Protein AF-B3RZ69-F1 (afdb_monomer_lite)

Organism: Trichoplax adhaerens (NCBI:txid10228)

pLDDT: mean 78.94, std 20.87, range [27.88, 96.0]

InterPro domains:
  IPR003380 SKI/SNO/DAC domain [PF02437] (31-125)
  IPR009061 Putative DNA-binding domain superfamily [SSF46955] (29-125)
  IPR010919 SAND-like domain superfamily [G3DSA:3.10.390.10] (140-213)
  IPR010919 SAND-like domain superfamily [SSF63763] (143-212)
  IPR014890 c-SKI SMAD4-binding domain [PF08782] (143-213)
  IPR014890 c-SKI SMAD4-binding domain [SM01046] (142-213)
  IPR023216 Transcription regulator SKI/SnoN [PTHR10005] (29-213)
  IPR037000 Ski-like, DNA-binding domain superfamily [G3DSA:3.10.260.20] (24-126)

Sequence (213 aa):
MPSNIPCPPAATVRTNVIRVPGTRVAENSLQNSVALSTEIEDENVAAFNVGGEKRLCWNSLMETVLKNFSAHEINKKKSDLRIYTGFCSSKQLETLQLIGVLPLSQTHCSLISKSDAARLCSVLLRPPDKNCNSDQTSRSRGIDVSHDCFGGCSGTFITERYTHVNAKCIQCSQCGCIFSPQQFVSHNHKGYENRLCHWGFDSSEWRTYLQLA

Foldseek 3Di:
DDDDDDDDDDDDDDDPDPDDDDDPDPPQPVQQQDWDWDDDPNDTFIFGQDPNFTWTWPVLCCVPLVVPDDPVVLVVLCVLLVFDWAKDDPSNVVNCCVVPVDPPPDPIITIGTPLSSLLSSLCPVPPPDDDQPLPVPDPQPWFWKKFPAQNIFIWTFRPVQCPDQFGQGTQTPPRRHTGRLLSRSSDDDPHRDNDDDCGRPDSSVSVVGMDTD

Secondary structure (DSSP, 8-state):
----PPPPPP----------------TTTTTTTS-EEEEETTEEEEEEEETTEEEEEHHHHHHTTSTTS-HHHHHHHHHHTT---EEPPHHHHHHHHHTTSS-TT----EEEEHHHHHHHHHHHHS-S-S-------TT--EEEEEE-GGG-EEEEEEGGG-SSTT---EEETTT--EE-HHHHTT--SS----SS--TT--GGGHHHH-EE-

Structure (mmCIF, N/CA/C/O backbone):
data_AF-B3RZ69-F1
#
_entry.id   AF-B3RZ69-F1
#
loop_
_atom_site.group_PDB
_atom_site.id
_atom_site.type_symbol
_atom_site.label_atom_id
_atom_site.label_alt_id
_atom_site.label_comp_id
_atom_site.label_asym_id
_atom_site.label_entity_id
_atom_site.label_seq_id
_atom_site.pdbx_PDB_ins_code
_atom_site.Cartn_x
_atom_site.Cartn_y
_atom_site.Cartn_z
_atom_site.occupancy
_atom_site.B_iso_or_equiv
_atom_site.auth_seq_id
_atom_site.auth_comp_id
_atom_site.auth_asym_id
_atom_site.auth_atom_id
_atom_site.pdbx_PDB_model_num
ATOM 1 N N . MET A 1 1 ? 14.215 28.923 -10.636 1.00 28.92 1 MET A N 1
ATOM 2 C CA . MET A 1 1 ? 12.840 29.353 -10.307 1.00 28.92 1 MET A CA 1
ATOM 3 C C . MET A 1 1 ? 11.933 28.155 -10.520 1.00 28.92 1 MET A C 1
ATOM 5 O O . MET A 1 1 ? 11.945 27.654 -11.636 1.00 28.92 1 MET A O 1
ATOM 9 N N . PRO A 1 2 ? 11.267 27.608 -9.491 1.00 34.50 2 PRO A N 1
ATOM 10 C CA . PRO A 1 2 ? 10.421 26.437 -9.677 1.00 34.50 2 PRO A CA 1
ATOM 11 C C . PRO A 1 2 ? 9.061 26.858 -10.244 1.00 34.50 2 PRO A C 1
ATOM 13 O O . PRO A 1 2 ? 8.384 27.731 -9.703 1.00 34.50 2 PRO A O 1
ATOM 16 N N . SER A 1 3 ? 8.713 26.252 -11.371 1.00 34.19 3 SER A N 1
ATOM 17 C CA . SER A 1 3 ? 7.489 26.453 -12.139 1.00 34.19 3 SER A CA 1
ATOM 18 C C . SER A 1 3 ? 6.291 25.871 -11.382 1.00 34.19 3 SER A C 1
ATOM 20 O O . SER A 1 3 ? 6.256 24.674 -11.109 1.00 34.19 3 SER A O 1
ATOM 22 N N . ASN A 1 4 ? 5.302 26.704 -11.051 1.00 36.41 4 ASN A N 1
ATOM 23 C CA . ASN A 1 4 ? 4.002 26.255 -10.547 1.00 36.41 4 ASN A CA 1
ATOM 24 C C . ASN A 1 4 ? 3.208 25.626 -11.701 1.00 36.41 4 ASN A C 1
ATOM 26 O O . ASN A 1 4 ? 2.742 26.344 -12.584 1.00 36.41 4 ASN A O 1
ATOM 30 N N . ILE A 1 5 ? 3.047 24.302 -11.689 1.00 43.91 5 ILE A N 1
ATOM 31 C CA . ILE A 1 5 ? 2.118 23.592 -12.576 1.00 43.91 5 ILE A CA 1
ATOM 32 C C . ILE A 1 5 ? 0.816 23.360 -11.786 1.00 43.91 5 ILE A C 1
ATOM 34 O O . ILE A 1 5 ? 0.886 22.813 -10.683 1.00 43.91 5 ILE A O 1
ATOM 38 N N . PRO A 1 6 ? -0.363 23.781 -12.281 1.00 32.41 6 PRO A N 1
ATOM 39 C CA . PRO A 1 6 ? -1.623 23.571 -11.574 1.00 32.41 6 PRO A CA 1
ATOM 40 C C . PRO A 1 6 ? -2.061 22.099 -11.624 1.00 32.41 6 PRO A C 1
ATOM 42 O O . PRO A 1 6 ? -1.941 21.447 -12.660 1.00 32.41 6 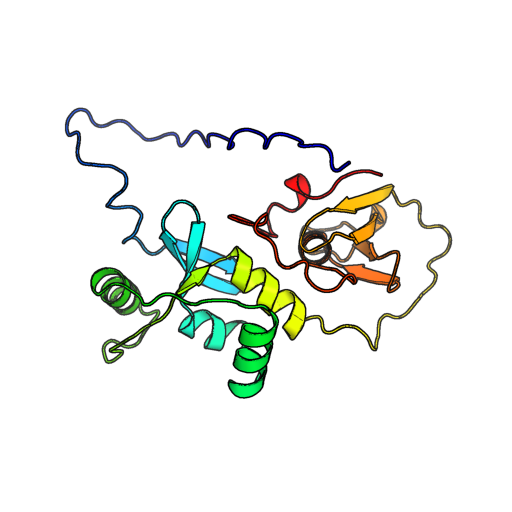PRO A O 1
ATOM 45 N N . CYS A 1 7 ? -2.614 21.597 -10.514 1.00 35.94 7 CYS A N 1
ATOM 46 C CA . CYS A 1 7 ? -3.224 20.266 -10.438 1.00 35.94 7 CYS A CA 1
ATOM 47 C C . CYS A 1 7 ? -4.375 20.102 -11.450 1.00 35.94 7 CYS A C 1
ATOM 49 O O . CYS A 1 7 ? -5.196 21.015 -11.587 1.00 35.94 7 CYS A O 1
ATOM 51 N N . PRO A 1 8 ? -4.509 18.929 -12.094 1.00 35.84 8 PRO A N 1
ATOM 52 C CA . PRO A 1 8 ? -5.688 18.607 -12.885 1.00 35.84 8 PRO A CA 1
ATOM 53 C C . PRO A 1 8 ? -6.914 18.380 -11.975 1.00 35.84 8 PRO A C 1
ATOM 55 O O . PRO A 1 8 ? -6.765 17.941 -10.830 1.00 35.84 8 PRO A O 1
ATOM 58 N N . PRO A 1 9 ? -8.138 18.675 -12.451 1.00 32.88 9 PRO A N 1
ATOM 59 C CA . PRO A 1 9 ? -9.356 18.485 -11.670 1.00 32.88 9 PRO A CA 1
ATOM 60 C C . PRO A 1 9 ? -9.665 16.996 -11.456 1.00 32.88 9 PRO A C 1
ATOM 62 O O . PRO A 1 9 ? -9.461 16.167 -12.343 1.00 32.88 9 PRO A O 1
ATOM 65 N N . ALA A 1 10 ? -10.188 16.670 -10.269 1.00 39.19 10 ALA A N 1
ATOM 66 C CA . ALA A 1 10 ? -10.564 15.317 -9.874 1.00 39.19 10 ALA A CA 1
ATOM 67 C C . ALA A 1 10 ? -11.562 14.690 -10.865 1.00 39.19 10 ALA A C 1
ATOM 69 O O . ALA A 1 10 ? -12.595 15.282 -11.195 1.00 39.19 10 ALA A O 1
ATOM 70 N N . ALA A 1 11 ? -11.263 13.469 -11.315 1.00 34.25 11 ALA A N 1
ATOM 71 C CA . ALA A 1 11 ? -12.144 12.694 -12.175 1.00 34.25 11 ALA A CA 1
ATOM 72 C C . ALA A 1 11 ? -13.481 12.440 -11.459 1.00 34.25 11 ALA A C 1
ATOM 74 O O . ALA A 1 11 ? -13.547 11.772 -10.428 1.00 34.25 11 ALA A O 1
ATOM 75 N N . THR A 1 12 ? -14.566 12.994 -12.003 1.00 32.31 12 THR A N 1
ATOM 76 C CA . THR A 1 12 ? -15.922 12.738 -11.508 1.00 32.31 12 THR A CA 1
ATOM 77 C C . THR A 1 12 ? -16.350 11.345 -11.958 1.00 32.31 12 THR A C 1
ATOM 79 O O . THR A 1 12 ? -16.744 11.147 -13.108 1.00 32.31 12 THR A O 1
ATOM 82 N N . VAL A 1 13 ? -16.275 10.368 -11.055 1.00 34.44 13 VAL A N 1
ATOM 83 C CA . VAL A 1 13 ? -16.831 9.029 -11.278 1.00 34.44 13 VAL A CA 1
ATOM 84 C C . VAL A 1 13 ? -18.355 9.143 -11.276 1.00 34.44 13 VAL A C 1
ATOM 86 O O . VAL A 1 13 ? -18.970 9.426 -10.251 1.00 34.44 13 VAL A O 1
ATOM 89 N N . ARG A 1 14 ? -18.980 8.951 -12.442 1.00 27.88 14 ARG A N 1
ATOM 90 C CA . ARG A 1 14 ? -20.440 8.853 -12.565 1.00 27.88 14 ARG A CA 1
ATOM 91 C C . ARG A 1 14 ? -20.898 7.489 -12.051 1.00 27.88 14 ARG A C 1
ATOM 93 O O . ARG A 1 14 ? -20.838 6.500 -12.773 1.00 27.88 14 ARG A O 1
ATOM 100 N N . THR A 1 15 ? -21.377 7.435 -10.816 1.00 35.50 15 THR A N 1
ATOM 101 C CA . THR A 1 15 ? -22.139 6.295 -10.297 1.00 35.50 15 THR A CA 1
ATOM 102 C C . THR A 1 15 ? -23.585 6.388 -10.785 1.00 35.50 15 THR A C 1
ATOM 104 O O . THR A 1 15 ? -24.309 7.328 -10.463 1.00 35.50 15 THR A O 1
ATOM 107 N N . ASN A 1 16 ? -24.024 5.404 -11.574 1.00 29.25 16 ASN A N 1
ATOM 108 C CA . ASN A 1 16 ? -25.437 5.230 -11.911 1.00 29.25 16 ASN A CA 1
ATOM 109 C C . ASN A 1 16 ? -26.191 4.760 -10.659 1.00 29.25 16 ASN A C 1
ATOM 111 O O . ASN A 1 16 ? -26.179 3.576 -10.330 1.00 29.25 16 ASN A O 1
ATOM 115 N N . VAL A 1 17 ? -26.833 5.692 -9.955 1.00 36.97 17 VAL A N 1
ATOM 116 C CA . VAL A 1 17 ? -27.722 5.400 -8.823 1.00 36.97 17 VAL A CA 1
ATOM 117 C C . VAL A 1 17 ? -29.167 5.408 -9.322 1.00 36.97 17 VAL A C 1
ATOM 119 O O . VAL A 1 17 ? -29.632 6.392 -9.897 1.00 36.97 17 VAL A O 1
ATOM 122 N N . ILE A 1 18 ? -29.888 4.306 -9.098 1.00 33.22 18 ILE A N 1
ATOM 123 C CA . ILE A 1 18 ? -31.338 4.218 -9.309 1.00 33.22 18 ILE A CA 1
ATOM 124 C C . ILE A 1 18 ? -32.003 5.223 -8.354 1.00 33.22 18 ILE A C 1
ATOM 126 O O . ILE A 1 18 ? -31.936 5.082 -7.135 1.00 33.22 18 ILE A O 1
ATOM 130 N N . ARG A 1 19 ? -32.589 6.289 -8.910 1.00 30.75 19 ARG A N 1
ATOM 131 C CA . ARG A 1 19 ? -33.119 7.435 -8.159 1.00 30.75 19 ARG A CA 1
ATOM 132 C C . ARG A 1 19 ? -34.486 7.106 -7.555 1.00 30.75 19 ARG A C 1
ATOM 134 O O . ARG A 1 19 ? -35.472 7.043 -8.282 1.00 30.75 19 ARG A O 1
ATOM 141 N N . VAL A 1 20 ? -34.562 6.992 -6.229 1.00 34.62 20 VAL A N 1
ATOM 142 C CA . VAL A 1 20 ? -35.834 7.083 -5.489 1.00 34.62 20 VAL A CA 1
ATOM 143 C C . VAL A 1 20 ? -36.056 8.556 -5.102 1.00 34.62 20 VAL A C 1
ATOM 145 O O . VAL A 1 20 ? -35.126 9.181 -4.585 1.00 34.62 20 VAL A O 1
ATOM 148 N N . PRO A 1 21 ? -37.216 9.182 -5.381 1.00 31.42 21 PRO A N 1
ATOM 149 C CA . PRO A 1 21 ? -37.385 10.613 -5.149 1.00 31.42 21 PRO A CA 1
ATOM 150 C C . PRO A 1 21 ? -37.690 10.924 -3.678 1.00 31.42 21 PRO A C 1
ATOM 152 O O . PRO A 1 21 ? -38.688 10.459 -3.141 1.00 31.42 21 PRO A O 1
ATOM 155 N N . GLY A 1 22 ? -36.891 11.814 -3.081 1.00 35.56 22 GLY A N 1
ATOM 156 C CA . GLY A 1 22 ? -37.325 12.651 -1.959 1.00 35.56 22 GLY A CA 1
ATOM 157 C C . GLY A 1 22 ? -36.760 12.287 -0.588 1.00 35.56 22 GLY A C 1
ATOM 158 O O . GLY A 1 22 ? -37.473 11.757 0.251 1.00 35.56 22 GLY A O 1
ATOM 159 N N . THR A 1 23 ? -35.500 12.642 -0.324 1.00 32.09 23 THR A N 1
ATOM 160 C CA . THR A 1 23 ? -35.005 13.044 1.012 1.00 32.09 23 THR A CA 1
ATOM 161 C C . THR A 1 23 ? -33.570 13.553 0.863 1.00 32.09 23 THR A C 1
ATOM 163 O O . THR A 1 23 ? -32.656 12.795 0.561 1.00 32.09 23 THR A O 1
ATOM 166 N N . ARG A 1 24 ? -33.352 14.863 1.034 1.00 39.19 24 ARG A N 1
ATOM 167 C CA . ARG A 1 24 ? -32.002 15.442 1.106 1.00 39.19 24 ARG A CA 1
ATOM 168 C C . ARG A 1 24 ? -31.471 15.248 2.527 1.00 39.19 24 ARG A C 1
ATOM 170 O O . ARG A 1 24 ? -31.627 16.129 3.365 1.00 39.19 24 ARG A O 1
ATOM 177 N N . VAL A 1 25 ? -30.868 14.093 2.790 1.00 37.09 25 VAL A N 1
ATOM 178 C CA . VAL A 1 25 ? -30.006 13.868 3.961 1.00 37.09 25 VAL A CA 1
ATOM 179 C C . VAL A 1 25 ? -28.567 13.813 3.452 1.00 37.09 25 VAL A C 1
ATOM 181 O O . VAL A 1 25 ? -28.303 13.180 2.437 1.00 37.09 25 VAL A O 1
ATOM 184 N N . ALA A 1 26 ? -27.662 14.533 4.113 1.00 38.69 26 ALA A N 1
ATOM 185 C CA . ALA A 1 26 ? -26.267 14.722 3.718 1.00 38.69 26 ALA A CA 1
ATOM 186 C C . ALA A 1 26 ? -25.560 13.408 3.311 1.00 38.69 26 ALA A C 1
ATOM 188 O O . ALA A 1 26 ? -25.203 12.592 4.162 1.00 38.69 26 ALA A O 1
ATOM 189 N N . GLU A 1 27 ? -25.310 13.244 2.009 1.00 42.16 27 GLU A N 1
ATOM 190 C CA . GLU A 1 27 ? -24.691 12.057 1.392 1.00 42.16 27 GLU A CA 1
ATOM 191 C C . GLU A 1 27 ? -23.272 11.762 1.931 1.00 42.16 27 GLU A C 1
ATOM 193 O O . GLU A 1 27 ? -22.832 10.615 1.927 1.00 42.16 27 GLU A O 1
ATOM 198 N N . ASN A 1 28 ? -22.589 12.754 2.516 1.00 42.28 28 ASN A N 1
ATOM 199 C CA . ASN A 1 28 ? -21.224 12.610 3.040 1.00 42.28 28 ASN A CA 1
ATOM 200 C C . ASN A 1 28 ? -21.106 11.878 4.395 1.00 42.28 28 ASN A C 1
ATOM 202 O O . ASN A 1 28 ? -20.015 11.426 4.737 1.00 42.28 28 ASN A O 1
ATOM 206 N N . SER A 1 29 ? -22.181 11.736 5.183 1.00 44.56 29 SER A N 1
ATOM 207 C CA . SER A 1 29 ? -22.081 11.126 6.527 1.00 44.56 29 SER A CA 1
ATOM 208 C C . SER A 1 29 ? -22.231 9.602 6.543 1.00 44.56 29 SER A C 1
ATOM 210 O O . SER A 1 29 ? -21.738 8.951 7.466 1.00 44.56 29 SER A O 1
ATOM 212 N N . LEU A 1 30 ? -22.883 9.001 5.540 1.00 48.97 30 LEU A N 1
ATOM 213 C CA . LEU A 1 30 ? -23.041 7.541 5.485 1.00 48.97 30 LEU A CA 1
ATOM 214 C C . LEU A 1 30 ? -21.776 6.829 4.988 1.00 48.97 30 LEU A C 1
ATOM 216 O O . LEU A 1 30 ? -21.457 5.744 5.473 1.00 48.97 30 LEU A O 1
ATOM 220 N N . GLN A 1 31 ? -21.014 7.451 4.087 1.00 53.25 31 GLN A N 1
ATOM 221 C CA . GLN A 1 31 ? -19.857 6.817 3.444 1.00 53.25 31 GLN A CA 1
ATOM 222 C C . GLN A 1 31 ? -18.675 6.556 4.393 1.00 53.25 31 GLN A C 1
ATOM 224 O O . GLN A 1 31 ? -17.915 5.618 4.167 1.00 53.25 31 GLN A O 1
ATOM 229 N N . ASN A 1 32 ? -18.585 7.296 5.504 1.00 62.06 32 ASN A N 1
ATOM 230 C CA . ASN A 1 32 ? -17.539 7.112 6.517 1.00 62.06 32 ASN A CA 1
ATOM 231 C C . ASN A 1 32 ? -17.768 5.897 7.438 1.00 62.06 32 ASN A C 1
ATOM 233 O O . ASN A 1 32 ? -16.867 5.530 8.194 1.00 62.06 32 ASN A O 1
ATOM 237 N N . SER A 1 33 ? -18.973 5.309 7.428 1.00 67.25 33 SER A N 1
ATOM 238 C CA . SER A 1 33 ? -19.383 4.246 8.368 1.00 67.25 33 SER A CA 1
ATOM 239 C C . SER A 1 33 ? -19.599 2.877 7.721 1.00 67.25 33 SER A C 1
ATOM 241 O O . SER A 1 33 ? -19.755 1.891 8.440 1.00 67.25 33 SER A O 1
ATOM 243 N N . VAL A 1 34 ? -19.651 2.810 6.389 1.00 77.56 34 VAL A N 1
ATOM 244 C CA . VAL A 1 34 ? -19.812 1.551 5.653 1.00 77.56 34 VAL A CA 1
ATOM 245 C C . VAL A 1 34 ? -18.432 0.962 5.402 1.00 77.56 34 VAL A C 1
ATOM 247 O O . VAL A 1 34 ? -17.582 1.615 4.793 1.00 77.56 34 VAL A O 1
ATOM 250 N N . ALA A 1 35 ? -18.215 -0.261 5.881 1.00 81.56 35 ALA A N 1
ATOM 251 C CA . ALA A 1 35 ? -16.996 -0.991 5.583 1.00 81.56 35 ALA A CA 1
ATOM 252 C C . ALA A 1 35 ? -17.001 -1.438 4.115 1.00 81.56 35 ALA A C 1
ATOM 254 O O . ALA A 1 35 ? -17.981 -1.979 3.605 1.00 81.56 35 ALA A O 1
ATOM 255 N N . LEU A 1 36 ? -15.884 -1.193 3.448 1.00 89.06 36 LEU A N 1
ATOM 256 C CA . LEU A 1 36 ? -15.569 -1.607 2.091 1.00 89.06 36 LEU A CA 1
ATOM 257 C C . LEU A 1 36 ? -14.406 -2.602 2.151 1.00 89.06 36 LEU A C 1
ATOM 259 O O . LEU A 1 36 ? -13.650 -2.614 3.121 1.00 89.06 36 LEU A O 1
ATOM 263 N N . SER A 1 37 ? -14.223 -3.392 1.098 1.00 88.50 37 SER A N 1
ATOM 264 C CA . SER A 1 37 ? -12.986 -4.151 0.894 1.00 88.50 37 SER A CA 1
ATOM 265 C C . SER A 1 37 ? -12.099 -3.406 -0.097 1.00 88.50 37 SER A C 1
ATOM 267 O O . SER A 1 37 ? -12.593 -2.848 -1.081 1.00 88.50 37 SER A O 1
ATOM 269 N N . THR A 1 38 ? -10.795 -3.370 0.157 1.00 90.50 38 THR A N 1
ATOM 270 C CA . THR A 1 38 ? -9.814 -2.903 -0.822 1.00 90.50 38 THR A CA 1
ATOM 271 C C . THR A 1 38 ? -8.641 -3.859 -0.892 1.00 90.50 38 THR A C 1
ATOM 273 O O . THR A 1 38 ? -8.121 -4.293 0.130 1.00 90.50 38 THR A O 1
ATOM 276 N N . GLU A 1 39 ? -8.192 -4.113 -2.113 1.00 90.94 39 GLU A N 1
ATOM 277 C CA . GLU A 1 39 ? -6.975 -4.871 -2.365 1.00 90.94 39 GLU A CA 1
ATOM 278 C C . GLU A 1 39 ? -5.734 -4.023 -2.056 1.00 90.94 39 GLU A C 1
ATOM 280 O O . GLU A 1 39 ? -5.693 -2.818 -2.366 1.00 90.94 39 GLU A O 1
ATOM 285 N N . ILE A 1 40 ? -4.747 -4.656 -1.423 1.00 89.94 40 ILE A N 1
ATOM 286 C CA . ILE A 1 40 ? -3.388 -4.161 -1.215 1.00 89.94 40 ILE A CA 1
ATOM 287 C C . ILE A 1 40 ? -2.429 -5.359 -1.174 1.00 89.94 40 ILE A C 1
ATOM 289 O O . ILE A 1 40 ? -2.610 -6.264 -0.369 1.00 89.94 40 ILE A O 1
ATOM 293 N N . GLU A 1 41 ? -1.414 -5.361 -2.047 1.00 88.94 41 GLU A N 1
ATOM 294 C CA . GLU A 1 41 ? -0.434 -6.462 -2.164 1.00 88.94 41 GLU A CA 1
ATOM 295 C C . GLU A 1 41 ? -1.105 -7.847 -2.304 1.00 88.94 41 GLU A C 1
ATOM 297 O O . GLU A 1 41 ? -0.737 -8.795 -1.618 1.00 88.94 41 GLU A O 1
ATOM 302 N N . ASP A 1 42 ? -2.118 -7.931 -3.179 1.00 86.38 42 ASP A N 1
ATOM 303 C CA . ASP A 1 42 ? -2.934 -9.126 -3.465 1.00 86.38 42 ASP A CA 1
ATOM 304 C C . ASP A 1 42 ? -3.806 -9.640 -2.291 1.00 86.38 42 ASP A C 1
ATOM 306 O O . ASP A 1 42 ? -4.449 -10.684 -2.402 1.00 86.38 42 ASP A O 1
ATOM 310 N N . GLU A 1 43 ? -3.905 -8.891 -1.188 1.00 90.38 43 GLU A N 1
ATOM 311 C CA . GLU A 1 43 ? -4.758 -9.211 -0.037 1.00 90.38 43 GLU A CA 1
ATOM 312 C C . GLU A 1 43 ? -5.931 -8.229 0.091 1.00 90.38 43 GLU A C 1
ATOM 314 O O . GLU A 1 43 ? -5.797 -7.019 -0.118 1.00 90.38 43 GLU A O 1
ATOM 319 N N . ASN A 1 44 ? -7.101 -8.738 0.484 1.00 92.50 44 ASN A N 1
ATOM 320 C CA . ASN A 1 44 ? -8.284 -7.914 0.739 1.00 92.50 44 ASN A CA 1
ATOM 321 C C . ASN A 1 44 ? -8.298 -7.430 2.191 1.00 92.50 44 ASN A C 1
ATOM 323 O O . ASN A 1 44 ? -8.378 -8.230 3.123 1.00 92.50 44 ASN A O 1
ATOM 327 N N . VAL A 1 45 ? -8.273 -6.111 2.382 1.00 94.88 45 VAL A N 1
ATOM 328 C CA . VAL A 1 45 ? -8.287 -5.479 3.706 1.00 94.88 45 VAL A CA 1
ATOM 329 C C . VAL A 1 45 ? -9.533 -4.611 3.855 1.00 94.88 45 VAL A C 1
ATOM 331 O O . VAL A 1 45 ? -9.881 -3.823 2.971 1.00 94.88 45 VAL A O 1
ATOM 334 N N . ALA A 1 46 ? -10.201 -4.735 5.003 1.00 94.69 46 ALA A N 1
ATOM 335 C CA . ALA A 1 46 ? -11.360 -3.915 5.331 1.00 94.69 46 ALA A CA 1
ATOM 336 C C . ALA A 1 46 ? -10.971 -2.435 5.460 1.00 94.69 46 ALA A C 1
ATOM 338 O O . ALA A 1 46 ? -9.958 -2.095 6.073 1.00 94.69 46 ALA A O 1
ATOM 339 N N . ALA A 1 47 ? -11.788 -1.543 4.909 1.00 94.69 47 ALA A N 1
ATOM 340 C CA . ALA A 1 47 ? -11.516 -0.115 4.855 1.00 94.69 47 ALA A CA 1
ATOM 341 C C . ALA A 1 47 ? -12.789 0.730 4.972 1.00 94.69 47 ALA A C 1
ATOM 343 O O . ALA A 1 47 ? -13.897 0.258 4.745 1.00 94.69 47 ALA A O 1
ATOM 344 N N . PHE A 1 48 ? -12.615 2.015 5.260 1.00 94.25 48 PHE A N 1
ATOM 345 C CA . PHE A 1 48 ? -13.663 3.033 5.200 1.00 94.25 48 PHE A CA 1
ATOM 346 C C . PHE A 1 48 ? -13.268 4.115 4.204 1.00 94.25 48 PHE A C 1
ATOM 348 O O . PHE A 1 48 ? -12.084 4.415 4.063 1.00 94.25 48 PHE A O 1
ATOM 355 N N . ASN A 1 49 ? -14.231 4.738 3.533 1.00 91.00 49 ASN A N 1
ATOM 356 C CA . ASN A 1 49 ? -13.941 5.952 2.777 1.00 91.00 49 ASN A CA 1
ATOM 357 C C . ASN A 1 49 ? -13.998 7.143 3.738 1.00 91.00 49 ASN A C 1
ATOM 359 O O . ASN A 1 49 ? -15.054 7.398 4.301 1.00 91.00 49 ASN A O 1
ATOM 363 N N . VAL A 1 50 ? -12.888 7.850 3.956 1.00 89.50 50 VAL A N 1
ATOM 364 C CA . VAL A 1 50 ? -12.839 9.017 4.852 1.00 89.50 50 VAL A CA 1
ATOM 365 C C . VAL A 1 50 ? -12.209 10.174 4.094 1.00 89.50 50 VAL A C 1
ATOM 367 O O . VAL A 1 50 ? -11.040 10.121 3.720 1.00 89.50 50 VAL A O 1
ATOM 370 N N . GLY A 1 51 ? -12.995 11.223 3.846 1.00 84.25 51 GLY A N 1
ATOM 371 C CA . GLY A 1 51 ? -12.518 12.392 3.100 1.00 84.25 51 GLY A CA 1
ATOM 372 C C . GLY A 1 51 ? -12.142 12.086 1.644 1.00 84.25 51 GLY A C 1
ATOM 373 O O . GLY A 1 51 ? -11.268 12.745 1.096 1.00 84.25 51 GLY A O 1
ATOM 374 N N . GLY A 1 52 ? -12.761 11.076 1.023 1.00 84.50 52 GLY A N 1
ATOM 375 C CA . GLY A 1 52 ? -12.474 10.677 -0.361 1.00 84.50 52 GLY A CA 1
ATOM 376 C C . GLY A 1 52 ? -11.253 9.767 -0.525 1.00 84.50 52 GLY A C 1
ATOM 377 O O . GLY A 1 52 ? -10.888 9.443 -1.651 1.00 84.50 52 GLY A O 1
ATOM 378 N N . GLU A 1 53 ? -10.625 9.337 0.571 1.00 88.06 53 GLU A N 1
ATOM 379 C CA . GLU A 1 53 ? -9.542 8.357 0.565 1.00 88.06 53 GLU A CA 1
ATOM 380 C C . GLU A 1 53 ? -9.936 7.104 1.352 1.00 88.06 53 GLU A C 1
ATOM 382 O O . GLU A 1 53 ? -10.502 7.177 2.446 1.00 88.06 53 GLU A O 1
ATOM 387 N N . LYS A 1 54 ? -9.582 5.930 0.820 1.00 92.00 54 LYS A N 1
ATOM 388 C CA . LYS A 1 54 ? -9.749 4.663 1.536 1.00 92.00 54 LYS A CA 1
ATOM 389 C C . LYS A 1 54 ? -8.792 4.613 2.735 1.00 92.00 54 LYS A C 1
ATOM 391 O O . LYS A 1 54 ? -7.586 4.809 2.594 1.00 92.00 54 LYS A O 1
ATOM 396 N N . ARG A 1 55 ? -9.335 4.316 3.911 1.00 94.75 55 ARG A N 1
ATOM 397 C CA . ARG A 1 55 ? -8.640 4.159 5.192 1.00 94.75 55 ARG A CA 1
ATOM 398 C C . ARG A 1 55 ? -8.786 2.714 5.661 1.00 94.75 55 ARG A C 1
ATOM 400 O O . ARG A 1 55 ? -9.881 2.307 6.036 1.00 94.75 55 ARG A O 1
ATOM 407 N N . LEU A 1 56 ? -7.706 1.945 5.595 1.00 96.00 56 LEU A N 1
ATOM 408 C CA . LEU A 1 56 ? -7.661 0.507 5.864 1.00 96.00 56 LEU A CA 1
ATOM 409 C C . LEU A 1 56 ? -7.545 0.230 7.364 1.00 96.00 56 LEU A C 1
ATOM 411 O O . LEU A 1 56 ? -6.845 0.955 8.072 1.00 96.00 56 LEU A O 1
ATOM 415 N N . CYS A 1 57 ? -8.176 -0.848 7.828 1.00 96.00 57 CYS A N 1
ATOM 416 C CA . CYS A 1 57 ? -8.021 -1.384 9.175 1.00 96.00 57 CYS A CA 1
ATOM 417 C C . CYS A 1 57 ? -6.567 -1.812 9.410 1.00 96.00 57 CYS A C 1
ATOM 419 O O . CYS A 1 57 ? -6.066 -2.739 8.774 1.00 96.00 57 CYS A O 1
ATOM 421 N N . TRP A 1 58 ? -5.894 -1.139 10.345 1.00 95.56 58 TRP A N 1
ATOM 422 C CA . TRP A 1 58 ? -4.485 -1.381 10.645 1.00 95.56 58 TRP A CA 1
ATOM 423 C C . TRP A 1 58 ? -4.233 -2.796 11.170 1.00 95.56 58 TRP A C 1
ATOM 425 O O . TRP A 1 58 ? -3.281 -3.436 10.739 1.00 95.56 58 TRP A O 1
ATOM 435 N N . ASN A 1 59 ? -5.101 -3.306 12.051 1.00 93.19 59 ASN A N 1
ATOM 436 C CA . ASN A 1 59 ? -4.951 -4.654 12.607 1.00 93.19 59 ASN A CA 1
ATOM 437 C C . ASN A 1 59 ? -5.037 -5.715 11.505 1.00 93.19 59 ASN A C 1
ATOM 439 O O . ASN A 1 59 ? -4.155 -6.558 11.402 1.00 93.19 59 ASN A O 1
ATOM 443 N N . SER A 1 60 ? -6.042 -5.608 10.630 1.00 92.94 60 SER A N 1
ATOM 444 C CA . SER A 1 60 ? -6.191 -6.518 9.492 1.00 92.94 60 SER A CA 1
ATOM 445 C C . SER A 1 60 ? -4.961 -6.471 8.579 1.00 92.94 60 SER A C 1
ATOM 447 O O . SER A 1 60 ? -4.432 -7.521 8.238 1.00 92.94 60 SER A O 1
ATOM 449 N N . LEU A 1 61 ? -4.429 -5.280 8.273 1.00 95.06 61 LEU A N 1
ATOM 450 C CA . LEU A 1 61 ? -3.197 -5.139 7.485 1.00 95.06 61 LEU A CA 1
ATOM 451 C C . LEU A 1 61 ? -1.973 -5.795 8.158 1.00 95.06 61 LEU A C 1
ATOM 453 O O . LEU A 1 61 ? -1.135 -6.384 7.472 1.00 95.06 61 LEU A O 1
ATOM 457 N N . MET A 1 62 ? -1.854 -5.689 9.487 1.00 93.62 62 MET A N 1
ATOM 458 C CA . MET A 1 62 ? -0.783 -6.340 10.250 1.00 93.62 62 MET A CA 1
ATOM 459 C C . MET A 1 62 ? -0.888 -7.867 10.217 1.00 93.62 62 MET A C 1
ATOM 461 O O . MET A 1 62 ? 0.135 -8.539 10.141 1.00 93.62 62 MET A O 1
ATOM 465 N N . GLU A 1 63 ? -2.102 -8.408 10.265 1.00 91.88 63 GLU A N 1
ATOM 466 C CA . GLU A 1 63 ? -2.358 -9.851 10.328 1.00 91.88 63 GLU A CA 1
ATOM 467 C C . GLU A 1 63 ? -2.323 -10.538 8.955 1.00 91.88 63 GLU A C 1
ATOM 469 O O . GLU A 1 63 ? -2.034 -11.734 8.876 1.00 91.88 63 GLU A O 1
ATOM 474 N N . THR A 1 64 ? -2.575 -9.802 7.868 1.00 92.62 64 THR A N 1
ATOM 475 C CA . THR A 1 64 ? -2.568 -10.349 6.503 1.00 92.62 64 THR A CA 1
ATOM 476 C C . THR A 1 64 ? -1.258 -10.048 5.775 1.00 92.62 64 THR A C 1
ATOM 478 O O . THR A 1 64 ? -0.426 -10.941 5.599 1.00 92.62 64 THR A O 1
ATOM 481 N N . VAL A 1 65 ? -1.042 -8.785 5.398 1.00 94.31 65 VAL A N 1
ATOM 482 C CA . VAL A 1 65 ? 0.054 -8.351 4.515 1.00 94.31 65 VAL A CA 1
ATOM 483 C C . VAL A 1 65 ? 1.385 -8.262 5.256 1.00 94.31 65 VAL A C 1
ATOM 485 O O . VAL A 1 65 ? 2.420 -8.683 4.741 1.00 94.31 65 VAL A O 1
ATOM 488 N N . LEU A 1 66 ? 1.381 -7.720 6.477 1.00 94.88 66 LEU A N 1
ATOM 489 C CA . LEU A 1 66 ? 2.611 -7.434 7.229 1.00 94.88 66 LEU A CA 1
ATOM 490 C C . LEU A 1 66 ? 2.945 -8.490 8.295 1.00 94.88 66 LEU A C 1
ATOM 492 O O . LEU A 1 66 ? 3.853 -8.277 9.097 1.00 94.88 66 LEU A O 1
ATOM 496 N N . LYS A 1 67 ? 2.271 -9.645 8.277 1.00 94.19 67 LYS A N 1
ATOM 497 C CA . LYS A 1 67 ? 2.379 -10.693 9.311 1.00 94.19 67 LYS A CA 1
ATOM 498 C C . LYS A 1 67 ? 3.783 -11.260 9.517 1.00 94.19 67 LYS A C 1
ATOM 500 O O . LYS A 1 67 ? 4.090 -11.788 10.580 1.00 94.19 67 LYS A O 1
ATOM 505 N N . ASN A 1 68 ? 4.632 -11.157 8.496 1.00 93.56 68 ASN A N 1
ATOM 506 C CA . ASN A 1 68 ? 5.997 -11.681 8.507 1.00 93.56 68 ASN A CA 1
ATOM 507 C C . ASN A 1 68 ? 7.036 -10.668 9.022 1.00 93.56 68 ASN A C 1
ATOM 509 O O . ASN A 1 68 ? 8.225 -10.976 9.020 1.00 93.56 68 ASN A O 1
ATOM 513 N N . PHE A 1 69 ? 6.614 -9.472 9.444 1.00 94.44 69 PHE A N 1
ATOM 514 C CA . PHE A 1 69 ? 7.497 -8.444 9.996 1.00 94.44 69 PHE A CA 1
ATOM 515 C C . PHE A 1 69 ? 7.218 -8.241 11.479 1.00 94.44 69 PHE A C 1
ATOM 517 O O . PHE A 1 69 ? 6.075 -8.298 11.935 1.00 94.44 69 PHE A O 1
ATOM 524 N N . SER A 1 70 ? 8.262 -7.942 12.248 1.00 95.50 70 SER A N 1
ATOM 525 C CA . SER A 1 70 ? 8.066 -7.592 13.649 1.00 95.50 70 SER A CA 1
ATOM 526 C C . SER A 1 70 ? 7.369 -6.235 13.781 1.00 95.50 70 SER A C 1
ATOM 528 O O . SER A 1 70 ? 7.591 -5.304 13.000 1.00 95.50 70 SER A O 1
ATOM 530 N N . ALA A 1 71 ? 6.579 -6.069 14.845 1.00 92.88 71 ALA A N 1
ATOM 531 C CA . ALA A 1 71 ? 5.976 -4.776 15.165 1.00 92.88 71 ALA A CA 1
ATOM 532 C C . ALA A 1 71 ? 7.034 -3.664 15.309 1.00 92.88 71 ALA A C 1
ATOM 534 O O . ALA A 1 71 ? 6.767 -2.509 14.981 1.00 92.88 71 ALA A O 1
ATOM 535 N N . HIS A 1 72 ? 8.245 -4.000 15.768 1.00 94.75 72 HIS A N 1
ATOM 536 C CA . HIS A 1 72 ? 9.350 -3.050 15.864 1.00 94.75 72 HIS A CA 1
ATOM 537 C C . HIS A 1 72 ? 9.804 -2.553 14.483 1.00 94.75 72 HIS A C 1
ATOM 539 O O . HIS A 1 72 ? 9.901 -1.344 14.274 1.00 94.75 72 HIS A O 1
ATOM 545 N N . GLU A 1 73 ? 10.031 -3.459 13.528 1.00 94.62 73 GLU A N 1
ATOM 546 C CA . GLU A 1 73 ? 10.431 -3.105 12.159 1.00 94.62 73 GLU A CA 1
ATOM 547 C C . GLU A 1 73 ? 9.363 -2.270 11.451 1.00 94.62 73 GLU A C 1
ATOM 549 O O . GLU A 1 73 ? 9.683 -1.236 10.858 1.00 94.62 73 GLU A O 1
ATOM 554 N N . ILE A 1 74 ? 8.094 -2.674 11.572 1.00 95.19 74 ILE A N 1
ATOM 555 C CA . ILE A 1 74 ? 6.957 -1.951 10.990 1.00 95.19 74 ILE A CA 1
ATOM 556 C C . ILE A 1 74 ? 6.888 -0.529 11.559 1.00 95.19 74 ILE A C 1
ATOM 558 O O . ILE A 1 74 ? 6.824 0.441 10.801 1.00 95.19 74 ILE A O 1
ATOM 562 N N . ASN A 1 75 ? 6.943 -0.380 12.887 1.00 94.06 75 ASN A N 1
ATOM 563 C CA . ASN A 1 75 ? 6.859 0.930 13.537 1.00 94.06 75 ASN A CA 1
ATOM 564 C C . ASN A 1 75 ? 8.068 1.819 13.222 1.00 94.06 75 ASN A C 1
ATOM 566 O O . ASN A 1 75 ? 7.902 3.024 13.022 1.00 94.06 75 ASN A O 1
ATOM 570 N N . LYS A 1 76 ? 9.269 1.237 13.110 1.00 93.56 76 LYS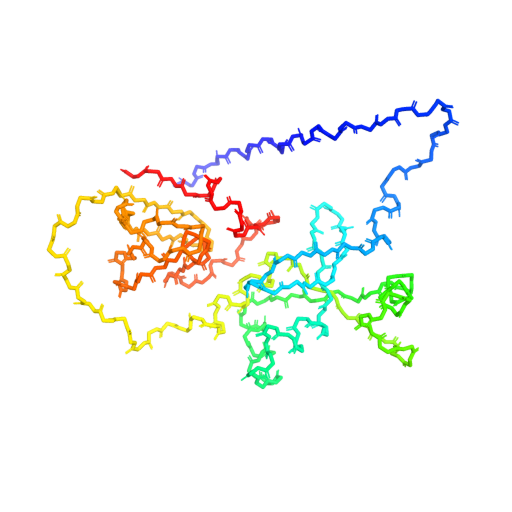 A N 1
ATOM 571 C CA . LYS A 1 76 ? 10.468 1.958 12.670 1.00 93.56 76 LYS A CA 1
ATOM 572 C C . LYS A 1 76 ? 10.279 2.515 11.259 1.00 93.56 76 LYS A C 1
ATOM 574 O O . LYS A 1 76 ? 10.430 3.716 11.062 1.00 93.56 76 LYS A O 1
ATOM 579 N N . LYS A 1 77 ? 9.860 1.683 10.297 1.00 91.19 77 LYS A N 1
ATOM 580 C CA . LYS A 1 77 ? 9.610 2.136 8.917 1.00 91.19 77 LYS A CA 1
ATOM 581 C C . LYS A 1 77 ? 8.473 3.145 8.821 1.00 91.19 77 LYS A C 1
ATOM 583 O O . LYS A 1 77 ? 8.590 4.119 8.083 1.00 91.19 77 LYS A O 1
ATOM 588 N N . LYS A 1 78 ? 7.410 2.970 9.602 1.00 91.75 78 LYS A N 1
ATOM 589 C CA . LYS A 1 78 ? 6.325 3.949 9.721 1.00 91.75 78 LYS A CA 1
ATOM 590 C C . LYS A 1 78 ? 6.846 5.315 10.189 1.00 91.75 78 LYS A C 1
ATOM 592 O O . LYS A 1 78 ? 6.476 6.332 9.606 1.00 91.75 78 LYS A O 1
ATOM 597 N N . SER A 1 79 ? 7.730 5.331 11.191 1.00 91.06 79 SER A N 1
ATOM 598 C CA . SER A 1 79 ? 8.385 6.546 11.693 1.00 91.06 79 SER A CA 1
ATOM 599 C C . SER A 1 79 ? 9.295 7.186 10.638 1.00 91.06 79 SER A C 1
ATOM 601 O O . SER A 1 79 ? 9.160 8.377 10.360 1.00 91.06 79 SER A O 1
ATOM 603 N N . ASP A 1 80 ? 10.154 6.392 9.989 1.00 89.25 80 ASP A N 1
ATOM 604 C CA . ASP A 1 80 ? 11.063 6.854 8.927 1.00 89.25 80 ASP A CA 1
ATOM 605 C C . ASP A 1 80 ? 10.290 7.501 7.759 1.00 89.25 80 ASP A C 1
ATOM 607 O O . ASP A 1 80 ? 10.700 8.528 7.215 1.00 89.25 80 ASP A O 1
ATOM 611 N N . LEU A 1 81 ? 9.136 6.925 7.402 1.00 86.50 81 LEU A N 1
ATOM 612 C CA . LEU A 1 81 ? 8.259 7.406 6.330 1.00 86.50 81 LEU A CA 1
ATOM 613 C C . LEU A 1 81 ? 7.283 8.509 6.775 1.00 86.50 81 LEU A C 1
ATOM 615 O O . LEU A 1 81 ? 6.574 9.055 5.926 1.00 86.50 81 LEU A O 1
ATOM 619 N N . ARG A 1 82 ? 7.253 8.855 8.073 1.00 88.56 82 ARG A N 1
ATOM 620 C CA . ARG A 1 82 ? 6.308 9.807 8.692 1.00 88.56 82 ARG A CA 1
ATOM 621 C C . ARG A 1 82 ? 4.841 9.466 8.417 1.00 88.56 82 ARG A C 1
ATOM 623 O O . ARG A 1 82 ? 4.027 10.340 8.132 1.00 88.56 82 ARG A O 1
ATOM 630 N N . ILE A 1 83 ? 4.517 8.180 8.489 1.00 91.00 83 ILE A N 1
ATOM 631 C CA . ILE A 1 83 ? 3.162 7.673 8.283 1.00 91.00 83 ILE A CA 1
ATOM 632 C C . ILE A 1 83 ? 2.373 7.763 9.591 1.00 91.00 83 ILE A C 1
ATOM 634 O O . ILE A 1 83 ? 2.803 7.266 10.635 1.00 91.00 83 ILE A O 1
ATOM 638 N N . TYR A 1 84 ? 1.171 8.329 9.518 1.00 89.56 84 TYR A N 1
ATOM 639 C CA . TYR A 1 84 ? 0.268 8.451 10.658 1.00 89.56 84 TYR A CA 1
ATOM 640 C C . TYR A 1 84 ? -0.927 7.511 10.512 1.00 89.56 84 TYR A C 1
ATOM 642 O O . TYR A 1 84 ? -1.468 7.317 9.428 1.00 89.56 84 TYR A O 1
ATOM 650 N N . THR A 1 85 ? -1.363 6.942 11.632 1.00 92.75 85 THR A N 1
ATOM 651 C CA . THR A 1 85 ? -2.615 6.180 11.714 1.00 92.75 85 THR A CA 1
ATOM 652 C C . THR A 1 85 ? -3.602 6.940 12.582 1.00 92.75 85 THR A C 1
ATOM 654 O O . THR A 1 85 ? -3.225 7.394 13.661 1.00 92.75 85 THR A O 1
ATOM 657 N N . GLY A 1 86 ? -4.845 7.075 12.130 1.00 91.88 86 GLY A N 1
ATOM 658 C CA . GLY A 1 86 ? -5.924 7.684 12.913 1.00 91.88 86 GLY A CA 1
ATOM 659 C C . GLY A 1 86 ? -6.703 6.628 13.686 1.00 91.88 86 GLY A C 1
ATOM 660 O O . GLY A 1 86 ? -6.773 5.489 13.243 1.00 91.88 86 GLY A O 1
ATOM 661 N N . PHE A 1 87 ? -7.302 6.975 14.820 1.00 93.38 87 PHE A N 1
ATOM 662 C CA . PHE A 1 87 ? -8.181 6.047 15.533 1.00 93.38 87 PHE A CA 1
ATOM 663 C C . PHE A 1 87 ? -9.513 5.863 14.798 1.00 93.38 87 PHE A C 1
ATOM 665 O O . PHE A 1 87 ? -10.035 6.805 14.199 1.00 93.38 87 PHE A O 1
ATOM 672 N N . CYS A 1 88 ? -10.077 4.658 14.875 1.00 91.81 88 CYS A N 1
ATOM 673 C CA . CYS A 1 88 ? -11.460 4.414 14.484 1.00 91.81 88 CYS A CA 1
ATOM 674 C C . CYS A 1 88 ? -12.411 5.229 15.370 1.00 91.81 88 CYS A C 1
ATOM 676 O O . CYS A 1 88 ? -12.234 5.308 16.586 1.00 91.81 88 CYS A O 1
ATOM 678 N N . SER A 1 89 ? -13.472 5.768 14.773 1.00 93.06 89 SER A N 1
ATOM 679 C CA . SER A 1 89 ? -14.652 6.184 15.541 1.00 93.06 89 SER A CA 1
ATOM 680 C C . SER A 1 89 ? -15.366 4.965 16.140 1.00 93.06 89 SER A C 1
ATOM 682 O O . SER A 1 89 ? -15.239 3.855 15.617 1.00 93.06 89 SER A O 1
ATOM 684 N N . SER A 1 90 ? -16.177 5.163 17.186 1.00 92.38 90 SER A N 1
ATOM 685 C CA . SER A 1 90 ? -16.943 4.074 17.816 1.00 92.38 90 SER A CA 1
ATOM 686 C C . SER A 1 90 ? -17.791 3.299 16.805 1.00 92.38 90 SER A C 1
ATOM 688 O O . SER A 1 90 ? -17.811 2.074 16.825 1.00 92.38 90 SER A O 1
ATOM 690 N N . LYS A 1 91 ? -18.409 4.009 15.853 1.00 93.12 91 LYS A N 1
ATOM 691 C CA . LYS A 1 91 ? -19.226 3.402 14.797 1.00 93.12 91 LYS A CA 1
ATOM 692 C C . LYS A 1 91 ? -18.400 2.571 13.811 1.00 93.12 91 LYS A C 1
ATOM 694 O O . LYS A 1 91 ? -18.844 1.520 13.378 1.00 93.12 91 LYS A O 1
ATOM 699 N N . GLN A 1 92 ? -17.195 3.017 13.457 1.00 94.00 92 GLN A N 1
ATOM 700 C CA . GLN A 1 92 ? -16.299 2.237 12.593 1.00 94.00 92 GLN A CA 1
ATOM 701 C C . GLN A 1 92 ? -15.801 0.972 13.296 1.00 94.00 92 GLN A C 1
ATOM 703 O O . GLN A 1 92 ? -15.737 -0.081 12.667 1.00 94.00 92 GLN A O 1
ATOM 708 N N . LEU A 1 93 ? -15.468 1.069 14.589 1.00 94.44 93 LEU A N 1
ATOM 709 C CA . LEU A 1 93 ? -15.064 -0.084 15.394 1.00 94.44 93 LEU A CA 1
ATOM 710 C C . LEU A 1 93 ? -16.191 -1.125 15.465 1.00 94.44 93 LEU A C 1
ATOM 712 O O . LEU A 1 93 ? -15.949 -2.286 15.150 1.00 94.44 93 LEU A O 1
ATOM 716 N N . GLU A 1 94 ? -17.414 -0.690 15.779 1.00 94.38 94 GLU A N 1
ATOM 717 C CA . GLU A 1 94 ? -18.604 -1.547 15.808 1.00 94.38 94 GLU A CA 1
ATOM 718 C C . GLU A 1 94 ? -18.866 -2.202 14.443 1.00 94.38 94 GLU A C 1
ATOM 720 O O . GLU A 1 94 ? -19.070 -3.412 14.369 1.00 94.38 94 GLU A O 1
ATOM 725 N N . THR A 1 95 ? -18.779 -1.450 13.339 1.00 94.31 95 THR A N 1
ATOM 726 C CA . THR A 1 95 ? -18.930 -2.028 11.995 1.00 94.31 95 THR A CA 1
ATOM 727 C C . THR A 1 95 ? -17.896 -3.127 11.736 1.00 94.31 95 THR A C 1
ATOM 729 O O . THR A 1 95 ? -18.272 -4.196 11.263 1.00 94.31 95 THR A O 1
ATOM 732 N N . LEU A 1 96 ? -16.610 -2.902 12.048 1.00 93.69 96 LEU A N 1
ATOM 733 C CA . LEU A 1 96 ? -15.551 -3.908 11.854 1.00 93.69 96 LEU A CA 1
ATOM 734 C C . LEU A 1 96 ? -15.775 -5.168 12.704 1.00 93.69 96 LEU A C 1
ATOM 736 O O . LEU A 1 96 ? -15.447 -6.272 12.270 1.00 93.69 96 LEU A O 1
ATOM 740 N N . GLN A 1 97 ? -16.338 -5.004 13.898 1.00 94.75 97 GLN A N 1
ATOM 741 C CA . GLN A 1 97 ? -16.705 -6.099 14.791 1.00 94.75 97 GLN A CA 1
ATOM 742 C C . GLN A 1 97 ? -17.879 -6.917 14.248 1.00 94.75 97 GLN A C 1
ATOM 744 O O . GLN A 1 97 ? -17.804 -8.143 14.190 1.00 94.75 97 GLN A O 1
ATOM 749 N N . LEU A 1 98 ? -18.939 -6.247 13.790 1.00 93.94 98 LEU A N 1
ATOM 750 C CA . LEU A 1 98 ? -20.139 -6.897 13.257 1.00 93.94 98 LEU A CA 1
ATOM 751 C C . LEU A 1 98 ? -19.868 -7.696 11.978 1.00 93.94 98 LEU A C 1
ATOM 753 O O . LEU A 1 98 ? -20.479 -8.742 11.774 1.00 93.94 98 LEU A O 1
ATOM 757 N N . ILE A 1 99 ? -18.944 -7.234 11.130 1.00 92.00 99 ILE A N 1
ATOM 758 C CA . ILE A 1 99 ? -18.540 -7.960 9.913 1.00 92.00 99 ILE A CA 1
ATOM 759 C C . ILE A 1 99 ? -17.446 -9.012 10.168 1.00 92.00 99 ILE A C 1
ATOM 761 O O . ILE A 1 99 ? -16.974 -9.636 9.222 1.00 92.00 99 ILE A O 1
ATOM 765 N N . GLY A 1 100 ? -17.019 -9.196 11.422 1.00 91.12 100 GLY A N 1
ATOM 766 C CA . GLY A 1 100 ? -16.050 -10.223 11.811 1.00 91.12 100 GLY A CA 1
ATOM 767 C C . GLY A 1 100 ? -14.590 -9.922 11.461 1.00 91.12 100 GLY A C 1
ATOM 768 O O . GLY A 1 100 ? -13.769 -10.832 11.494 1.00 91.12 100 GLY A O 1
ATOM 769 N N . VAL A 1 101 ? -14.242 -8.670 11.139 1.00 92.38 101 VAL A N 1
ATOM 770 C CA . VAL A 1 101 ? -12.842 -8.260 10.907 1.00 92.38 101 VAL A CA 1
ATOM 771 C C . VAL A 1 101 ? -12.084 -8.108 12.225 1.00 92.38 101 VAL A C 1
ATOM 773 O O . VAL A 1 101 ? -10.886 -8.364 12.278 1.00 92.38 101 VAL A O 1
ATOM 776 N N . LEU A 1 102 ? -12.766 -7.675 13.288 1.00 93.06 102 LEU A N 1
ATOM 777 C CA . LEU A 1 102 ? -12.192 -7.543 14.627 1.00 93.06 102 LEU A CA 1
ATOM 778 C C . LEU A 1 102 ? -12.993 -8.366 15.645 1.00 93.06 102 LEU A C 1
ATOM 780 O O . LEU A 1 102 ? -14.212 -8.479 15.510 1.00 93.06 102 LEU A O 1
ATOM 784 N N . PRO A 1 103 ? -12.357 -8.871 16.717 1.00 93.25 103 PRO A N 1
ATOM 785 C CA . PRO A 1 103 ? -13.077 -9.475 17.833 1.00 93.25 103 PRO A CA 1
ATOM 786 C C . PRO A 1 103 ? -14.044 -8.485 18.498 1.00 93.25 103 PRO A C 1
ATOM 788 O O . PRO A 1 103 ? -13.714 -7.308 18.672 1.00 93.25 103 PRO A O 1
ATOM 791 N N . LEU A 1 104 ? -15.197 -8.968 18.979 1.00 92.88 104 LEU A N 1
ATOM 792 C CA . LEU A 1 104 ? -16.168 -8.144 19.723 1.00 92.88 104 LEU A CA 1
ATOM 793 C C . LEU A 1 104 ? -15.579 -7.536 21.013 1.00 92.88 104 LEU A C 1
ATOM 795 O O . LEU A 1 104 ? -16.060 -6.518 21.498 1.00 92.88 104 LEU A O 1
ATOM 799 N N . SER A 1 105 ? -14.520 -8.137 21.567 1.00 93.31 105 SER A N 1
ATOM 800 C CA . SER A 1 105 ? -13.795 -7.621 22.735 1.00 93.31 105 SER A CA 1
ATOM 801 C C . SER A 1 105 ? -12.823 -6.481 22.409 1.00 93.31 105 SER A C 1
ATOM 803 O O . SER A 1 105 ? -12.246 -5.894 23.325 1.00 93.31 105 SER A O 1
ATOM 805 N N . GLN A 1 106 ? -12.586 -6.183 21.128 1.00 93.38 106 GLN A N 1
ATOM 806 C CA . GLN A 1 106 ? -11.628 -5.164 20.714 1.00 93.38 106 GLN A CA 1
ATOM 807 C C . GLN A 1 106 ? -12.111 -3.768 21.126 1.00 93.38 106 GLN A C 1
ATOM 809 O O . GLN A 1 106 ? -13.180 -3.324 20.728 1.00 93.38 106 GLN A O 1
ATOM 814 N N . THR A 1 107 ? -11.306 -3.045 21.902 1.00 92.69 107 THR A N 1
ATOM 815 C CA . THR A 1 107 ? -11.691 -1.722 22.434 1.00 92.69 107 THR A CA 1
ATOM 816 C C . THR A 1 107 ? -11.187 -0.553 21.597 1.00 92.69 107 THR A C 1
ATOM 818 O O . THR A 1 107 ? -11.666 0.569 21.738 1.00 92.69 107 THR A O 1
ATOM 821 N N . HIS A 1 108 ? -10.208 -0.796 20.730 1.00 92.38 108 HIS A N 1
ATOM 822 C CA . HIS A 1 108 ? -9.590 0.227 19.902 1.00 92.38 108 HIS A CA 1
ATOM 823 C C . HIS A 1 108 ? -9.109 -0.373 18.586 1.00 92.38 108 HIS A C 1
ATOM 825 O O . HIS A 1 108 ? -8.672 -1.518 18.518 1.00 92.38 108 HIS A O 1
ATOM 831 N N . CYS A 1 109 ? -9.148 0.416 17.526 1.00 93.38 109 CYS A N 1
ATOM 832 C CA . CYS A 1 109 ? -8.521 0.076 16.262 1.00 93.38 109 CYS A CA 1
ATOM 833 C C . CYS A 1 109 ? -8.032 1.368 15.615 1.00 93.38 109 CYS A C 1
ATOM 835 O O . CYS A 1 109 ? -8.575 2.446 15.870 1.00 93.38 109 CYS A O 1
ATOM 837 N N . SER A 1 110 ? -6.994 1.248 14.801 1.00 95.88 110 SER A N 1
ATOM 838 C CA . SER A 1 110 ? -6.447 2.352 14.030 1.00 95.88 110 SER A CA 1
ATOM 839 C C . SER A 1 110 ? -6.679 2.116 12.542 1.00 95.88 110 SER A C 1
ATOM 841 O O . SER A 1 110 ? -6.772 0.978 12.084 1.00 95.88 110 SER A O 1
ATOM 843 N N . LEU A 1 111 ? -6.728 3.201 11.779 1.00 95.56 111 LEU A N 1
ATOM 844 C CA . LEU A 1 111 ? -6.823 3.211 10.332 1.00 95.56 111 LEU A CA 1
ATOM 845 C C . LEU A 1 111 ? -5.584 3.862 9.711 1.00 95.56 111 LEU A C 1
ATOM 847 O O . LEU A 1 111 ? -5.100 4.888 10.196 1.00 95.56 111 LEU A O 1
ATOM 851 N N . ILE A 1 112 ? -5.108 3.297 8.606 1.00 95.62 112 ILE A N 1
ATOM 852 C CA . ILE A 1 112 ? -4.030 3.839 7.765 1.00 95.62 112 ILE A CA 1
ATOM 853 C C . ILE A 1 112 ? -4.602 4.241 6.400 1.00 95.62 112 ILE A C 1
ATOM 855 O O . ILE A 1 112 ? -5.509 3.583 5.899 1.00 95.62 112 ILE A O 1
ATOM 859 N N . SER A 1 113 ? -4.125 5.327 5.789 1.00 93.19 113 SER A N 1
ATOM 860 C CA . SER A 1 113 ? -4.537 5.661 4.417 1.00 93.19 113 SER A CA 1
ATOM 861 C C . SER A 1 113 ? -4.057 4.598 3.423 1.00 93.19 113 SER A C 1
ATOM 863 O O . SER A 1 113 ? -3.008 3.989 3.632 1.00 93.19 113 SER A O 1
ATOM 865 N N . LYS A 1 114 ? -4.802 4.355 2.336 1.00 92.12 114 LYS A N 1
ATOM 866 C CA . LYS A 1 114 ? -4.373 3.408 1.290 1.00 92.12 114 LYS A CA 1
ATOM 867 C C . LYS A 1 114 ? -3.022 3.811 0.696 1.00 92.12 114 LYS A C 1
ATOM 869 O O . LYS A 1 114 ? -2.161 2.956 0.510 1.00 92.12 114 LYS A O 1
ATOM 874 N N . SER A 1 115 ? -2.822 5.110 0.494 1.00 89.25 115 SER A N 1
ATOM 875 C CA . SER A 1 115 ? -1.580 5.689 -0.017 1.00 89.25 115 SER A CA 1
ATOM 876 C C . SER A 1 115 ? -0.394 5.407 0.915 1.00 89.25 115 SER A C 1
ATOM 878 O O . SER A 1 115 ? 0.653 4.935 0.468 1.00 89.25 115 SER A O 1
ATOM 880 N N . ASP A 1 116 ? -0.563 5.624 2.225 1.00 91.81 116 ASP A N 1
ATOM 881 C CA . ASP A 1 116 ? 0.482 5.336 3.215 1.00 91.81 116 ASP A CA 1
ATOM 882 C C . ASP A 1 116 ? 0.723 3.834 3.373 1.00 91.81 116 ASP A C 1
ATOM 884 O O . ASP A 1 116 ? 1.867 3.410 3.526 1.00 91.81 116 ASP A O 1
ATOM 888 N N . ALA A 1 117 ? -0.333 3.019 3.321 1.00 93.69 117 ALA A N 1
ATOM 889 C CA . ALA A 1 117 ? -0.211 1.570 3.386 1.00 93.69 117 ALA A CA 1
ATOM 890 C C . ALA A 1 117 ? 0.598 1.036 2.196 1.00 93.69 117 ALA A C 1
ATOM 892 O O . ALA A 1 117 ? 1.532 0.264 2.404 1.00 93.69 117 ALA A O 1
ATOM 893 N N . ALA A 1 118 ? 0.316 1.504 0.974 1.00 90.50 118 ALA A N 1
ATOM 894 C CA . ALA A 1 118 ? 1.080 1.141 -0.219 1.00 90.50 118 ALA A CA 1
ATOM 895 C C . ALA A 1 118 ? 2.553 1.565 -0.100 1.00 90.50 118 ALA A C 1
ATOM 897 O O . ALA A 1 118 ? 3.459 0.775 -0.369 1.00 90.50 118 ALA A O 1
ATOM 898 N N . ARG A 1 119 ? 2.808 2.785 0.394 1.00 87.69 119 ARG A N 1
ATOM 899 C CA . ARG A 1 119 ? 4.169 3.280 0.642 1.00 87.69 119 ARG A CA 1
ATOM 900 C C . ARG A 1 119 ? 4.907 2.421 1.671 1.00 87.69 119 ARG A C 1
ATOM 902 O O . ARG A 1 119 ? 6.048 2.033 1.437 1.00 87.69 119 ARG A O 1
ATOM 909 N N . LEU A 1 120 ? 4.261 2.072 2.782 1.00 91.44 120 LEU A N 1
ATOM 910 C CA . LEU A 1 120 ? 4.842 1.204 3.807 1.00 91.44 120 LEU A CA 1
ATOM 911 C C . LEU A 1 120 ? 5.153 -0.197 3.260 1.00 91.44 120 LEU A C 1
ATOM 913 O O . LEU A 1 120 ? 6.256 -0.704 3.469 1.00 91.44 120 LEU A O 1
ATOM 917 N N . CYS A 1 121 ? 4.207 -0.791 2.528 1.00 91.62 121 CYS A N 1
ATOM 918 C CA . CYS A 1 121 ? 4.358 -2.108 1.912 1.00 91.62 121 CYS A CA 1
ATOM 919 C C . CYS A 1 121 ? 5.501 -2.123 0.897 1.00 91.62 121 CYS A C 1
ATOM 921 O O . CYS A 1 121 ? 6.316 -3.042 0.918 1.00 91.62 121 CYS A O 1
ATOM 923 N N . SER A 1 122 ? 5.630 -1.075 0.077 1.00 86.62 122 SER A N 1
ATOM 924 C CA . SER A 1 122 ? 6.721 -0.970 -0.896 1.00 86.62 122 SER A CA 1
ATOM 925 C C . SER A 1 122 ? 8.105 -1.035 -0.245 1.00 86.62 122 SER A C 1
ATOM 927 O O . SER A 1 122 ? 8.981 -1.716 -0.761 1.00 86.62 122 SER A O 1
ATOM 929 N N . VAL A 1 123 ? 8.289 -0.431 0.934 1.00 87.31 123 VAL A N 1
ATOM 930 C CA . VAL A 1 123 ? 9.574 -0.459 1.654 1.00 87.31 123 VAL A CA 1
ATOM 931 C C . VAL A 1 123 ? 9.824 -1.785 2.360 1.00 87.31 123 VAL A C 1
ATOM 933 O O . VAL A 1 123 ? 10.965 -2.245 2.405 1.00 87.31 123 VAL A O 1
ATOM 936 N N . LEU A 1 124 ? 8.788 -2.368 2.965 1.00 89.69 124 LEU A N 1
ATOM 937 C CA . LEU A 1 124 ? 8.923 -3.591 3.758 1.00 89.69 124 LEU A CA 1
ATOM 938 C C . LEU A 1 124 ? 9.045 -4.837 2.877 1.00 89.69 124 LEU A C 1
ATOM 940 O O . LEU A 1 124 ? 9.917 -5.667 3.112 1.00 89.69 124 LEU A O 1
ATOM 944 N N . LEU A 1 125 ? 8.199 -4.957 1.853 1.00 87.75 125 LEU A N 1
ATOM 945 C CA . LEU A 1 125 ? 8.126 -6.139 0.987 1.00 87.75 125 LEU A CA 1
ATOM 946 C C . LEU A 1 125 ? 9.169 -6.122 -0.131 1.00 87.75 125 LEU A C 1
ATOM 948 O O . LEU A 1 125 ? 9.527 -7.172 -0.661 1.00 87.75 125 LEU A O 1
ATOM 952 N N . ARG A 1 126 ? 9.642 -4.934 -0.514 1.00 81.56 126 ARG A N 1
ATOM 953 C CA . ARG A 1 126 ? 10.629 -4.743 -1.583 1.00 81.56 126 ARG A CA 1
ATOM 954 C C . ARG A 1 126 ? 11.771 -3.859 -1.070 1.00 81.56 126 ARG A C 1
ATOM 956 O O . ARG A 1 126 ? 11.930 -2.731 -1.534 1.00 81.56 126 ARG A O 1
ATOM 963 N N . PRO A 1 127 ? 12.557 -4.332 -0.083 1.00 70.81 127 PRO A N 1
ATOM 964 C CA . PRO A 1 127 ? 13.709 -3.579 0.388 1.00 70.81 127 PRO A CA 1
ATOM 965 C C . PRO A 1 127 ? 14.689 -3.338 -0.772 1.00 70.81 127 PRO A C 1
ATOM 967 O O . PRO A 1 127 ? 14.780 -4.180 -1.671 1.00 70.81 127 PRO A O 1
ATOM 970 N N . PRO A 1 128 ? 15.429 -2.214 -0.762 1.00 63.06 128 PRO A N 1
ATOM 971 C CA . PRO A 1 128 ? 16.452 -1.951 -1.762 1.00 63.06 128 PRO A CA 1
ATOM 972 C C . PRO A 1 128 ? 17.535 -3.042 -1.697 1.00 63.06 128 PRO A C 1
ATOM 974 O O . PRO A 1 128 ? 18.364 -3.067 -0.791 1.00 63.06 128 PRO A O 1
ATOM 977 N N . ASP A 1 129 ? 17.459 -3.933 -2.685 1.00 62.62 129 ASP A N 1
ATOM 978 C CA . ASP A 1 129 ? 18.465 -4.856 -3.208 1.00 62.62 129 ASP A CA 1
ATOM 979 C C . ASP A 1 129 ? 18.871 -6.101 -2.401 1.00 62.62 129 ASP A C 1
ATOM 981 O O . ASP A 1 129 ? 19.212 -6.057 -1.219 1.00 62.62 129 ASP A O 1
ATOM 985 N N . LYS A 1 130 ? 18.920 -7.223 -3.145 1.00 53.88 130 LYS A N 1
ATOM 986 C CA . LYS A 1 130 ? 20.049 -8.181 -3.166 1.00 53.88 130 LYS A CA 1
ATOM 987 C C . LYS A 1 130 ? 19.954 -9.282 -4.233 1.00 53.88 130 LYS A C 1
ATOM 989 O O . LYS A 1 130 ? 20.944 -9.972 -4.429 1.00 53.88 130 LYS A O 1
ATOM 994 N N . ASN A 1 131 ? 18.822 -9.467 -4.922 1.00 56.91 131 ASN A N 1
ATOM 995 C CA . ASN A 1 131 ? 18.666 -10.615 -5.831 1.00 56.91 131 ASN A CA 1
ATOM 996 C C . ASN A 1 131 ? 17.916 -10.302 -7.133 1.00 56.91 131 ASN A C 1
ATOM 998 O O . ASN A 1 131 ? 17.077 -11.075 -7.596 1.00 56.91 131 ASN A O 1
ATOM 1002 N N . CYS A 1 132 ? 18.186 -9.139 -7.716 1.00 66.38 132 CYS A N 1
ATOM 1003 C CA . CYS A 1 132 ? 17.711 -8.835 -9.056 1.00 66.38 132 CYS A CA 1
ATOM 1004 C C . CYS A 1 132 ? 18.716 -9.434 -10.026 1.00 66.38 132 CYS A C 1
ATOM 1006 O O . CYS A 1 132 ? 19.742 -8.821 -10.302 1.00 66.38 132 CYS A O 1
ATOM 1008 N N . ASN A 1 133 ? 18.454 -10.668 -10.470 1.00 56.88 133 ASN A N 1
ATOM 1009 C CA . ASN A 1 133 ? 19.231 -11.276 -11.540 1.00 56.88 133 ASN A CA 1
ATOM 1010 C C . ASN A 1 133 ? 19.143 -10.341 -12.741 1.00 56.88 133 ASN A C 1
ATOM 1012 O O . ASN A 1 133 ? 18.108 -10.243 -13.403 1.00 56.88 133 ASN A O 1
ATOM 1016 N N . SER A 1 134 ? 20.240 -9.634 -12.980 1.00 55.03 134 SER A N 1
ATOM 1017 C CA . SER A 1 134 ? 20.519 -8.893 -14.192 1.00 55.03 134 SER A CA 1
ATOM 1018 C C . SER A 1 134 ? 20.777 -9.896 -15.309 1.00 55.03 134 SER A C 1
ATOM 1020 O O . SER A 1 134 ? 21.843 -9.912 -15.920 1.00 55.03 134 SER A O 1
ATOM 1022 N N . ASP A 1 135 ? 19.788 -10.741 -15.602 1.00 51.91 135 ASP A N 1
ATOM 1023 C CA . ASP A 1 135 ? 19.731 -11.368 -16.907 1.00 51.91 135 ASP A CA 1
ATOM 1024 C C . ASP A 1 135 ? 19.494 -10.221 -17.878 1.00 51.91 135 ASP A C 1
ATOM 1026 O O . ASP A 1 135 ? 18.366 -9.765 -18.097 1.00 51.91 135 ASP A O 1
ATOM 1030 N N . GLN A 1 136 ? 20.614 -9.703 -18.388 1.00 56.19 136 GLN A N 1
ATOM 1031 C CA . GLN A 1 136 ? 20.690 -8.818 -19.531 1.00 56.19 136 GLN A CA 1
ATOM 1032 C C . GLN A 1 136 ? 20.031 -9.552 -20.695 1.00 56.19 136 GLN A C 1
ATOM 1034 O O . GLN A 1 136 ? 20.680 -10.174 -21.534 1.00 56.19 136 GLN A O 1
ATOM 1039 N N . THR A 1 137 ? 18.706 -9.505 -20.728 1.00 50.97 137 THR A N 1
ATOM 1040 C CA . THR A 1 137 ? 17.890 -10.028 -21.811 1.00 50.97 137 THR A CA 1
ATOM 1041 C C .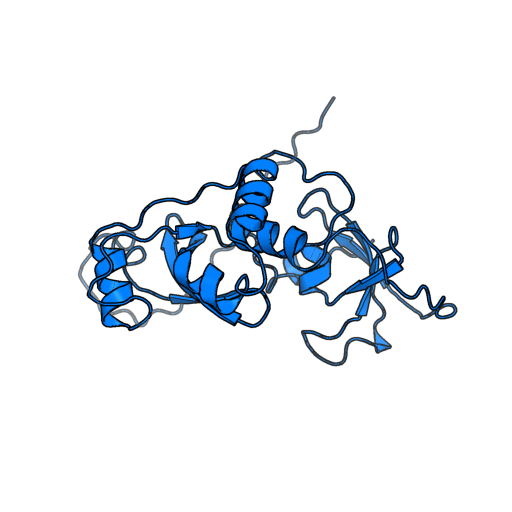 THR A 1 137 ? 17.985 -9.029 -22.951 1.00 50.97 137 THR A C 1
ATOM 1043 O O . THR A 1 137 ? 17.122 -8.182 -23.175 1.00 50.97 137 THR A O 1
ATOM 1046 N N . SER A 1 138 ? 19.140 -9.103 -23.619 1.00 52.50 138 SER A N 1
ATOM 1047 C CA . SER A 1 138 ? 19.303 -8.993 -25.064 1.00 52.50 138 SER A CA 1
ATOM 1048 C C . SER A 1 138 ? 18.168 -8.245 -25.759 1.00 52.50 138 SER A C 1
ATOM 1050 O O . SER A 1 138 ? 17.220 -8.874 -26.212 1.00 52.50 138 SER A O 1
ATOM 1052 N N . ARG A 1 139 ? 18.278 -6.914 -25.861 1.00 54.25 139 ARG A N 1
ATOM 1053 C CA . ARG A 1 139 ? 17.498 -6.066 -26.788 1.00 54.25 139 ARG A CA 1
ATOM 1054 C C . ARG A 1 139 ? 16.020 -6.465 -26.939 1.00 54.25 139 ARG A C 1
ATOM 1056 O O . ARG A 1 139 ? 15.489 -6.446 -28.051 1.00 54.25 139 ARG A O 1
ATOM 1063 N N . SER A 1 140 ? 15.367 -6.845 -25.841 1.00 60.41 140 SER A N 1
ATOM 1064 C CA . SER A 1 140 ? 13.927 -7.090 -25.847 1.00 60.41 140 SER A CA 1
ATOM 1065 C C . SER A 1 140 ? 13.274 -5.789 -26.317 1.00 60.41 140 SER A C 1
ATOM 1067 O O . SER A 1 140 ? 13.582 -4.736 -25.760 1.00 60.41 140 SER A O 1
ATOM 1069 N N . ARG A 1 141 ? 12.449 -5.822 -27.373 1.00 73.31 141 ARG A N 1
ATOM 1070 C CA . ARG A 1 141 ? 11.729 -4.633 -27.861 1.00 73.31 141 ARG A CA 1
ATOM 1071 C C . ARG A 1 141 ? 10.759 -4.178 -26.772 1.00 73.31 141 ARG A C 1
ATOM 1073 O O . ARG A 1 141 ? 9.637 -4.670 -26.679 1.00 73.31 141 ARG A O 1
ATOM 1080 N N . GLY A 1 142 ? 11.231 -3.290 -25.913 1.00 85.88 142 GLY A N 1
ATOM 1081 C CA . GLY A 1 142 ? 10.452 -2.684 -24.854 1.00 85.88 142 GLY A CA 1
ATOM 1082 C C . GLY A 1 142 ? 10.124 -1.234 -25.168 1.00 85.88 142 GLY A C 1
ATOM 1083 O O . GLY A 1 142 ? 10.740 -0.619 -26.036 1.00 85.88 142 GLY A O 1
ATOM 1084 N N . ILE A 1 143 ? 9.117 -0.719 -24.477 1.00 93.19 143 ILE A N 1
ATOM 1085 C CA . ILE A 1 143 ? 8.712 0.683 -24.543 1.00 93.19 143 ILE A CA 1
ATOM 1086 C C . ILE A 1 143 ? 9.249 1.354 -23.287 1.00 93.19 143 ILE A C 1
ATOM 1088 O O . ILE A 1 143 ? 9.042 0.832 -22.190 1.00 93.19 143 ILE A O 1
ATOM 1092 N N . ASP A 1 144 ? 9.933 2.480 -23.430 1.00 94.62 144 ASP A N 1
ATOM 1093 C CA . ASP A 1 144 ? 10.415 3.214 -22.268 1.00 94.62 144 ASP A CA 1
ATOM 1094 C C . ASP A 1 144 ? 9.238 3.856 -21.531 1.00 94.62 144 ASP A C 1
ATOM 1096 O O . ASP A 1 144 ? 8.304 4.400 -22.125 1.00 94.62 144 ASP A O 1
ATOM 1100 N N . VAL A 1 145 ? 9.253 3.711 -20.209 1.00 95.25 145 VAL A N 1
ATOM 1101 C CA . VAL A 1 145 ? 8.177 4.149 -19.326 1.00 95.25 145 VAL A CA 1
ATOM 1102 C C . VAL A 1 145 ? 8.728 4.822 -18.080 1.00 95.25 145 VAL A C 1
ATOM 1104 O O . VAL A 1 145 ? 9.812 4.497 -17.586 1.00 95.25 145 VAL A O 1
ATOM 1107 N N . SER A 1 146 ? 7.946 5.737 -17.524 1.00 94.38 146 SER A N 1
ATOM 1108 C CA . SER A 1 146 ? 8.262 6.425 -16.276 1.00 94.38 146 SER A CA 1
ATOM 1109 C C . SER A 1 146 ? 7.020 6.667 -15.429 1.00 94.38 146 SER A C 1
ATOM 1111 O O . SER A 1 146 ? 5.892 6.602 -15.910 1.00 94.38 146 SER A O 1
ATOM 1113 N N . HIS A 1 147 ? 7.223 6.944 -14.146 1.00 92.25 147 HIS A N 1
ATOM 1114 C CA . HIS A 1 147 ? 6.190 7.490 -13.269 1.00 92.25 147 HIS A CA 1
ATOM 1115 C C . HIS A 1 147 ? 6.813 8.501 -12.307 1.00 92.25 147 HIS A C 1
ATOM 1117 O O . HIS A 1 147 ? 8.004 8.420 -12.005 1.00 92.25 147 HIS A O 1
ATOM 1123 N N . ASP A 1 148 ? 5.981 9.385 -11.759 1.00 88.50 148 ASP A N 1
ATOM 1124 C CA . ASP A 1 148 ? 6.393 10.402 -10.779 1.00 88.50 148 ASP A CA 1
ATOM 1125 C C . ASP A 1 148 ? 5.991 10.051 -9.333 1.00 88.50 148 ASP A C 1
ATOM 1127 O O . ASP A 1 148 ? 6.280 10.783 -8.385 1.00 88.50 148 ASP A O 1
ATOM 1131 N N . CYS A 1 149 ? 5.322 8.912 -9.125 1.00 85.25 149 CYS A N 1
ATOM 1132 C CA . CYS A 1 149 ? 4.941 8.449 -7.788 1.00 85.25 149 CYS A CA 1
ATOM 1133 C C . CYS A 1 149 ? 6.172 8.222 -6.891 1.00 85.25 149 CYS A C 1
ATOM 1135 O O . CYS A 1 149 ? 7.155 7.622 -7.318 1.00 85.25 149 CYS A O 1
ATOM 1137 N N . PHE A 1 150 ? 6.104 8.676 -5.638 1.00 81.19 150 PHE A N 1
ATOM 1138 C CA . PHE A 1 150 ? 7.116 8.465 -4.596 1.00 81.19 150 PHE A CA 1
ATOM 1139 C C . PHE A 1 150 ? 8.548 8.907 -4.958 1.00 81.19 150 PHE A C 1
ATOM 1141 O O . PHE A 1 150 ? 9.514 8.282 -4.533 1.00 81.19 150 PHE A O 1
ATOM 1148 N N . GLY A 1 151 ? 8.706 9.991 -5.723 1.00 79.62 151 GLY A N 1
ATOM 1149 C CA . GLY A 1 151 ? 10.018 10.475 -6.195 1.00 79.62 151 GLY A CA 1
ATOM 1150 C C . GLY A 1 151 ? 10.417 9.941 -7.577 1.00 79.62 151 GLY A C 1
ATOM 1151 O O . GLY A 1 151 ? 11.455 10.331 -8.122 1.00 79.62 151 GLY A O 1
ATOM 1152 N N . GLY A 1 152 ? 9.557 9.099 -8.148 1.00 86.69 152 GLY A N 1
ATOM 1153 C CA . GLY A 1 152 ? 9.583 8.652 -9.526 1.00 86.69 152 GLY A CA 1
ATOM 1154 C C . GLY A 1 152 ? 10.619 7.580 -9.844 1.00 86.69 152 GLY A C 1
ATOM 1155 O O . GLY A 1 152 ? 11.629 7.396 -9.155 1.00 86.69 152 GLY A O 1
ATOM 1156 N N . CYS A 1 153 ? 10.356 6.871 -10.936 1.00 90.19 153 CYS A N 1
ATOM 1157 C CA . CYS A 1 153 ? 11.238 5.855 -11.486 1.00 90.19 153 CYS A CA 1
ATOM 1158 C C . CYS A 1 153 ? 11.087 5.781 -13.007 1.00 90.19 153 CYS A C 1
ATOM 1160 O O . CYS A 1 153 ? 10.059 6.165 -13.567 1.00 90.19 153 CYS A O 1
ATOM 1162 N N . SER A 1 154 ? 12.122 5.272 -13.668 1.00 93.50 154 SER A N 1
ATOM 1163 C CA . SER A 1 154 ? 12.127 4.978 -15.098 1.00 93.50 154 SER A CA 1
ATOM 1164 C C . SER A 1 154 ? 12.482 3.514 -15.330 1.00 93.50 154 SER A C 1
ATOM 1166 O O . SER A 1 154 ? 13.181 2.882 -14.529 1.00 93.50 154 SER A O 1
ATOM 1168 N N . GLY A 1 155 ? 11.953 2.962 -16.413 1.00 93.69 155 GLY A N 1
ATOM 1169 C CA . GLY A 1 155 ? 12.107 1.561 -16.755 1.00 93.69 155 GLY A CA 1
ATOM 1170 C C . GLY A 1 155 ? 11.698 1.271 -18.188 1.00 93.69 155 GLY A C 1
ATOM 1171 O O . GLY A 1 155 ? 11.279 2.156 -18.928 1.00 93.69 155 GLY A O 1
ATOM 1172 N N . THR A 1 156 ? 11.785 0.002 -18.557 1.00 94.56 156 THR A N 1
ATOM 1173 C CA . THR A 1 156 ? 11.412 -0.487 -19.881 1.00 94.56 156 THR A CA 1
ATOM 1174 C C . THR A 1 156 ? 10.293 -1.516 -19.739 1.00 94.56 156 THR A C 1
ATOM 1176 O O . THR A 1 156 ? 10.441 -2.533 -19.055 1.00 94.56 156 THR A O 1
ATOM 1179 N N . PHE A 1 157 ? 9.156 -1.254 -20.385 1.00 94.12 157 PHE A N 1
ATOM 1180 C CA . PHE A 1 157 ? 8.002 -2.146 -20.459 1.00 94.12 157 PHE A CA 1
ATOM 1181 C C . PHE A 1 157 ? 8.211 -3.195 -21.558 1.00 94.12 157 PHE A C 1
ATOM 1183 O O . PHE A 1 157 ? 8.164 -2.892 -22.751 1.00 94.12 157 PHE A O 1
ATOM 1190 N N . ILE A 1 158 ? 8.422 -4.448 -21.160 1.00 92.62 158 ILE A N 1
ATOM 1191 C CA . ILE A 1 158 ? 8.640 -5.592 -22.048 1.00 92.62 158 ILE A CA 1
ATOM 1192 C C . ILE A 1 158 ? 7.277 -6.190 -22.412 1.00 92.62 158 ILE A C 1
ATOM 1194 O O . ILE A 1 158 ? 6.731 -7.022 -21.684 1.00 92.62 158 ILE A O 1
ATOM 1198 N N . THR A 1 159 ? 6.731 -5.752 -23.546 1.00 88.81 159 THR A N 1
ATOM 1199 C CA . THR A 1 159 ? 5.372 -6.095 -24.010 1.00 88.81 159 THR A CA 1
ATOM 1200 C C . THR A 1 159 ? 5.099 -7.602 -24.034 1.00 88.81 159 THR A C 1
ATOM 1202 O O . THR A 1 159 ? 4.066 -8.045 -23.541 1.00 88.81 159 THR A O 1
ATOM 1205 N N . GLU A 1 160 ? 6.059 -8.400 -24.505 1.00 87.88 160 GLU A N 1
ATOM 1206 C CA . GLU A 1 160 ? 5.959 -9.864 -24.611 1.00 87.88 160 GLU A CA 1
ATOM 1207 C C . GLU A 1 160 ? 5.770 -10.574 -23.260 1.00 87.88 160 GLU A C 1
ATOM 1209 O O . GLU A 1 160 ? 5.253 -11.689 -23.208 1.00 87.88 160 GLU A O 1
ATOM 1214 N N . ARG A 1 161 ? 6.165 -9.939 -22.148 1.00 88.88 161 ARG A N 1
ATOM 1215 C CA . ARG A 1 161 ? 6.018 -10.508 -20.799 1.00 88.88 161 ARG A CA 1
ATOM 1216 C C . ARG A 1 161 ? 4.678 -10.177 -20.146 1.00 88.88 161 ARG A C 1
ATOM 1218 O O . ARG A 1 161 ? 4.358 -10.770 -19.117 1.00 88.88 161 ARG A O 1
ATOM 1225 N N . TYR A 1 162 ? 3.891 -9.255 -20.703 1.00 90.75 162 TYR A N 1
ATOM 1226 C CA . TYR A 1 162 ? 2.609 -8.860 -20.121 1.00 90.75 162 TYR A CA 1
ATOM 1227 C C . TYR A 1 162 ? 1.492 -9.838 -20.509 1.00 90.75 162 TYR A C 1
ATOM 1229 O O . TYR A 1 162 ? 0.704 -9.595 -21.419 1.00 90.75 162 TYR A O 1
ATOM 1237 N N . THR A 1 163 ? 1.431 -10.972 -19.811 1.00 90.94 163 THR A N 1
ATOM 1238 C CA . THR A 1 163 ? 0.426 -12.022 -20.060 1.00 90.94 163 THR A CA 1
ATOM 1239 C C . THR A 1 163 ? -0.837 -11.873 -19.210 1.00 90.94 163 THR A C 1
ATOM 1241 O O . THR A 1 163 ? -1.897 -12.365 -19.582 1.00 90.94 163 THR A O 1
ATOM 1244 N N . HIS A 1 164 ? -0.736 -11.201 -18.063 1.00 90.12 164 HIS A N 1
ATOM 1245 C CA . HIS A 1 164 ? -1.829 -10.958 -17.121 1.00 90.12 164 HIS A CA 1
ATOM 1246 C C . HIS A 1 164 ? -1.523 -9.713 -16.272 1.00 90.12 164 HIS A C 1
ATOM 1248 O O . HIS A 1 164 ? -0.405 -9.201 -16.291 1.00 90.12 164 HIS A O 1
ATOM 1254 N N . VAL A 1 165 ? -2.504 -9.221 -15.505 1.00 85.50 165 VAL A N 1
ATOM 1255 C CA . VAL A 1 165 ? -2.413 -7.931 -14.787 1.00 85.50 165 VAL A CA 1
ATOM 1256 C C . VAL A 1 165 ? -1.235 -7.829 -13.808 1.00 85.50 165 VAL A C 1
ATOM 1258 O O . VAL A 1 165 ? -0.644 -6.757 -13.689 1.00 85.50 165 VAL A O 1
ATOM 1261 N N . ASN A 1 166 ? -0.849 -8.946 -13.186 1.00 87.00 166 ASN A N 1
ATOM 1262 C CA . ASN A 1 166 ? 0.245 -9.028 -12.214 1.00 87.00 166 ASN A CA 1
ATOM 1263 C C . ASN A 1 166 ? 1.563 -9.548 -12.822 1.00 87.00 166 ASN A C 1
ATOM 1265 O O . ASN A 1 166 ? 2.530 -9.780 -12.094 1.00 87.00 166 ASN A O 1
ATOM 1269 N N . ALA A 1 167 ? 1.635 -9.705 -14.149 1.00 90.69 167 ALA A N 1
ATOM 1270 C CA . ALA A 1 167 ? 2.835 -10.188 -14.818 1.00 90.69 167 ALA A CA 1
ATOM 1271 C C . ALA A 1 167 ? 4.012 -9.224 -14.608 1.00 90.69 167 ALA A C 1
ATOM 1273 O O . ALA A 1 167 ? 3.885 -8.014 -14.800 1.00 90.69 167 ALA A O 1
ATOM 1274 N N . LYS A 1 168 ? 5.180 -9.766 -14.248 1.00 92.25 168 LYS A N 1
ATOM 1275 C CA . LYS A 1 168 ? 6.422 -8.995 -14.123 1.00 92.25 168 LYS A CA 1
ATOM 1276 C C . LYS A 1 168 ? 6.954 -8.644 -15.512 1.00 92.25 168 LYS A C 1
ATOM 1278 O O . LYS A 1 168 ? 7.567 -9.483 -16.174 1.00 92.25 168 LYS A O 1
ATOM 1283 N N . CYS A 1 169 ? 6.716 -7.410 -15.943 1.00 93.06 169 CYS A N 1
ATOM 1284 C CA . CYS A 1 169 ? 6.994 -6.958 -17.306 1.00 93.06 169 CYS A CA 1
ATOM 1285 C C . CYS A 1 169 ? 7.705 -5.602 -17.394 1.00 93.06 169 CYS A C 1
ATOM 1287 O O . CYS A 1 169 ? 8.054 -5.204 -18.499 1.00 93.06 169 CYS A O 1
ATOM 1289 N N . ILE A 1 170 ? 7.939 -4.896 -16.282 1.00 93.81 170 ILE A N 1
ATOM 1290 C CA . ILE A 1 170 ? 8.656 -3.612 -16.291 1.00 93.81 170 ILE A CA 1
ATOM 1291 C C . ILE A 1 170 ? 10.005 -3.776 -15.617 1.00 93.81 170 ILE A C 1
ATOM 1293 O O . ILE A 1 170 ? 10.065 -4.066 -14.424 1.00 93.81 170 ILE A O 1
ATOM 1297 N N . GLN A 1 171 ? 11.082 -3.582 -16.370 1.00 92.62 171 GLN A N 1
ATOM 1298 C CA . GLN A 1 171 ? 12.437 -3.590 -15.833 1.00 92.62 171 GLN A CA 1
ATOM 1299 C C . GLN A 1 171 ? 12.833 -2.176 -15.409 1.00 92.62 171 GLN A C 1
ATOM 1301 O O . GLN A 1 171 ? 12.821 -1.268 -16.232 1.00 92.62 171 GLN A O 1
ATOM 1306 N N . CYS A 1 172 ? 13.200 -1.980 -14.144 1.00 91.88 172 CYS A N 1
ATOM 1307 C CA . CYS A 1 172 ? 13.694 -0.690 -13.666 1.00 91.88 172 CYS A CA 1
ATOM 1308 C C . CYS A 1 172 ? 15.077 -0.376 -14.258 1.00 91.88 172 CYS A C 1
ATOM 1310 O O . CYS A 1 172 ? 15.985 -1.207 -14.182 1.00 91.88 172 CYS A O 1
ATOM 1312 N N . SER A 1 173 ? 15.273 0.843 -14.763 1.00 90.19 173 SER A N 1
ATOM 1313 C CA . SER A 1 173 ? 16.543 1.275 -15.365 1.00 90.19 173 SER A CA 1
ATOM 1314 C C . SER A 1 173 ? 17.671 1.474 -14.347 1.00 90.19 173 SER A C 1
ATOM 1316 O O . SER A 1 173 ? 18.832 1.556 -14.734 1.00 90.19 173 SER A O 1
ATOM 1318 N N . GLN A 1 174 ? 17.349 1.571 -13.053 1.00 87.94 174 GLN A N 1
ATOM 1319 C CA . GLN A 1 174 ? 18.326 1.844 -11.994 1.00 87.94 174 GLN A CA 1
ATOM 1320 C C . GLN A 1 174 ? 18.803 0.570 -11.284 1.00 87.94 174 GLN A C 1
ATOM 1322 O O . GLN A 1 174 ? 20.006 0.378 -11.144 1.00 87.94 174 GLN A O 1
ATOM 1327 N N . CYS A 1 175 ? 17.894 -0.321 -10.867 1.00 86.62 175 CYS A N 1
ATOM 1328 C CA . CYS A 1 175 ? 18.261 -1.584 -10.205 1.00 86.62 175 CYS A CA 1
ATOM 1329 C C . CYS A 1 175 ? 18.189 -2.826 -11.099 1.00 86.62 175 CYS A C 1
ATOM 1331 O O . CYS A 1 175 ? 18.603 -3.904 -10.682 1.00 86.62 175 CYS A O 1
ATOM 1333 N N . GLY A 1 176 ? 17.619 -2.726 -12.302 1.00 87.56 176 GLY A N 1
ATO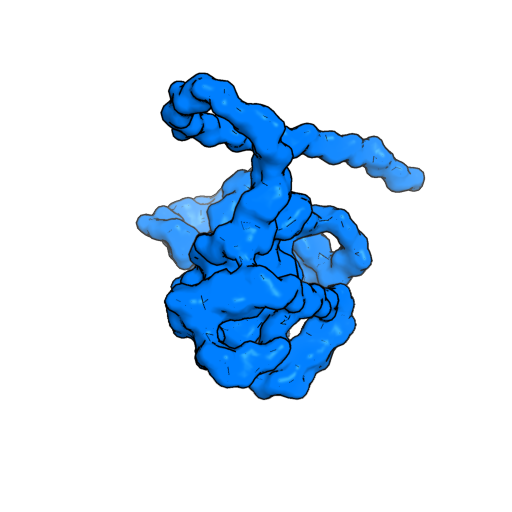M 1334 C CA . GLY A 1 176 ? 17.460 -3.866 -13.208 1.00 87.56 176 GLY A CA 1
ATOM 1335 C C . GLY A 1 176 ? 16.428 -4.911 -12.767 1.00 87.56 176 GLY A C 1
ATOM 1336 O O . GLY A 1 176 ? 16.205 -5.875 -13.494 1.00 87.56 176 GLY A O 1
ATOM 1337 N N . CYS A 1 177 ? 15.772 -4.746 -11.614 1.00 88.00 177 CYS A N 1
ATOM 1338 C CA . CYS A 1 177 ? 14.710 -5.644 -11.163 1.00 88.00 177 CYS A CA 1
ATOM 1339 C C . CYS A 1 177 ? 13.474 -5.533 -12.073 1.00 88.00 177 CYS A C 1
ATOM 1341 O O . CYS A 1 177 ? 13.164 -4.453 -12.581 1.00 88.00 177 CYS A O 1
ATOM 1343 N N . ILE A 1 178 ? 12.747 -6.643 -12.235 1.00 90.44 178 ILE A N 1
ATOM 1344 C CA . ILE A 1 178 ? 11.514 -6.694 -13.030 1.00 90.44 178 ILE A CA 1
ATOM 1345 C C . ILE A 1 178 ? 10.298 -6.735 -12.104 1.00 90.44 178 ILE A C 1
ATOM 1347 O O . ILE A 1 178 ? 10.179 -7.615 -11.247 1.00 90.44 178 ILE A O 1
ATOM 1351 N N . PHE A 1 179 ? 9.382 -5.801 -12.322 1.00 91.31 179 PHE A N 1
ATOM 1352 C CA . PHE A 1 179 ? 8.190 -5.563 -11.522 1.00 91.31 179 PHE A CA 1
ATOM 1353 C C . PHE A 1 179 ? 6.922 -5.762 -12.351 1.00 91.31 179 PHE A C 1
ATOM 1355 O O . PHE A 1 179 ? 6.933 -5.629 -13.581 1.00 91.31 179 PHE A O 1
ATOM 1362 N N . SER A 1 180 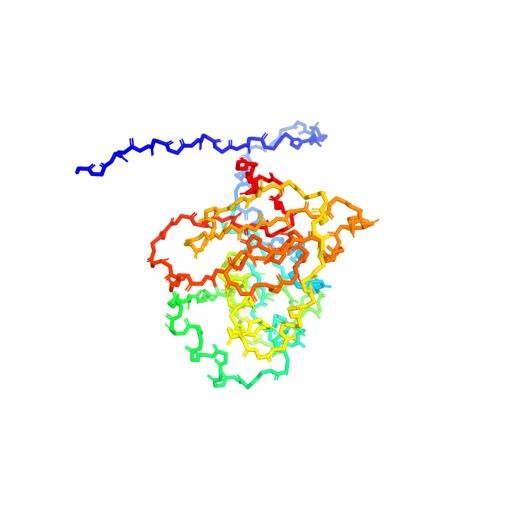? 5.811 -6.072 -11.681 1.00 92.75 180 SER A N 1
ATOM 1363 C CA . SER A 1 180 ? 4.495 -5.855 -12.285 1.00 92.75 180 SER A CA 1
ATOM 1364 C C . SER A 1 180 ? 4.222 -4.351 -12.429 1.00 92.75 180 SER A C 1
ATOM 1366 O O . SER A 1 180 ? 4.848 -3.553 -11.724 1.00 92.75 180 SER A O 1
ATOM 1368 N N . PRO A 1 181 ? 3.284 -3.923 -13.292 1.00 92.94 181 PRO A N 1
ATOM 1369 C CA . PRO A 1 181 ? 2.962 -2.504 -13.429 1.00 92.94 181 PRO A CA 1
ATOM 1370 C C . PRO A 1 181 ? 2.551 -1.843 -12.106 1.00 92.94 181 PRO A C 1
ATOM 1372 O O . PRO A 1 181 ? 3.015 -0.747 -11.802 1.00 92.94 181 PRO A O 1
ATOM 1375 N N . GLN A 1 182 ? 1.761 -2.548 -11.285 1.00 91.81 182 GLN A N 1
ATOM 1376 C CA . GLN A 1 182 ? 1.356 -2.085 -9.953 1.00 91.81 182 GLN A CA 1
ATOM 1377 C C . GLN A 1 182 ? 2.556 -1.893 -9.017 1.00 91.81 182 GLN A C 1
ATOM 1379 O O . GLN A 1 182 ? 2.647 -0.897 -8.306 1.00 91.81 182 GLN A O 1
ATOM 1384 N N . GLN A 1 183 ? 3.498 -2.839 -9.031 1.00 90.88 183 GLN A N 1
ATOM 1385 C CA . GLN A 1 183 ? 4.702 -2.768 -8.205 1.00 90.88 183 GLN A CA 1
ATOM 1386 C C . GLN A 1 183 ? 5.635 -1.648 -8.666 1.00 90.88 183 GLN A C 1
ATOM 1388 O O . GLN A 1 183 ? 6.208 -0.958 -7.826 1.00 90.88 183 GLN A O 1
ATOM 1393 N N . PHE A 1 184 ? 5.769 -1.456 -9.982 1.00 92.00 184 PHE A N 1
ATOM 1394 C CA . PHE A 1 184 ? 6.643 -0.440 -10.558 1.00 92.00 184 PHE A CA 1
ATOM 1395 C C . PHE A 1 184 ? 6.208 0.971 -10.158 1.00 92.00 184 PHE A C 1
ATOM 1397 O O . PHE A 1 184 ? 7.042 1.722 -9.682 1.00 92.00 184 PHE A O 1
ATOM 1404 N N . VAL A 1 185 ? 4.914 1.311 -10.218 1.00 91.00 185 VAL A N 1
ATOM 1405 C CA . VAL A 1 185 ? 4.433 2.653 -9.815 1.00 91.00 185 VAL A CA 1
ATOM 1406 C C . VAL A 1 185 ? 4.564 2.941 -8.311 1.00 91.00 185 VAL A C 1
ATOM 1408 O O . VAL A 1 185 ? 4.410 4.080 -7.880 1.00 91.00 185 VAL A O 1
ATOM 1411 N N . SER A 1 186 ? 4.846 1.929 -7.486 1.00 88.56 186 SER A N 1
ATOM 1412 C CA . SER A 1 186 ? 5.193 2.097 -6.067 1.00 88.56 186 SER A CA 1
ATOM 1413 C C . SER A 1 186 ? 6.699 2.024 -5.799 1.00 88.56 186 SER A C 1
ATOM 1415 O O . SER A 1 186 ? 7.130 2.220 -4.663 1.00 88.56 186 SER A O 1
ATOM 1417 N N . HIS A 1 187 ? 7.503 1.726 -6.817 1.00 88.69 187 HIS A N 1
ATOM 1418 C CA . HIS A 1 187 ? 8.942 1.532 -6.710 1.00 88.69 187 HIS A CA 1
ATOM 1419 C C . HIS A 1 187 ? 9.689 2.857 -6.875 1.00 88.69 187 HIS A C 1
ATOM 1421 O O . HIS A 1 187 ? 9.341 3.687 -7.706 1.00 88.69 187 HIS A O 1
ATOM 1427 N N . ASN A 1 188 ? 10.726 3.085 -6.075 1.00 85.50 188 ASN A N 1
ATOM 1428 C CA . ASN A 1 188 ? 11.558 4.282 -6.171 1.00 85.50 188 ASN A CA 1
ATOM 1429 C C . ASN A 1 188 ? 12.948 4.024 -5.583 1.00 85.50 188 ASN A C 1
ATOM 1431 O O . ASN A 1 188 ? 13.146 3.146 -4.744 1.00 85.50 188 ASN A O 1
ATOM 1435 N N . HIS A 1 189 ? 13.908 4.821 -6.042 1.00 81.00 189 HIS A N 1
ATOM 1436 C CA . HIS A 1 189 ? 15.302 4.789 -5.587 1.00 81.00 189 HIS A CA 1
ATOM 1437 C C . HIS A 1 189 ? 15.772 6.114 -5.003 1.00 81.00 189 HIS A C 1
ATOM 1439 O O . HIS A 1 189 ? 16.720 6.154 -4.219 1.00 81.00 189 HIS A O 1
ATOM 1445 N N . LYS A 1 190 ? 15.117 7.216 -5.380 1.00 70.81 190 LYS A N 1
ATOM 1446 C CA . LYS A 1 190 ? 15.294 8.482 -4.681 1.00 70.81 190 LYS A CA 1
ATOM 1447 C C . LYS A 1 190 ? 14.643 8.317 -3.315 1.00 70.81 190 LYS A C 1
ATOM 1449 O O . LYS A 1 190 ? 13.556 7.759 -3.230 1.00 70.81 190 LYS A O 1
ATOM 1454 N N . GLY A 1 191 ? 15.306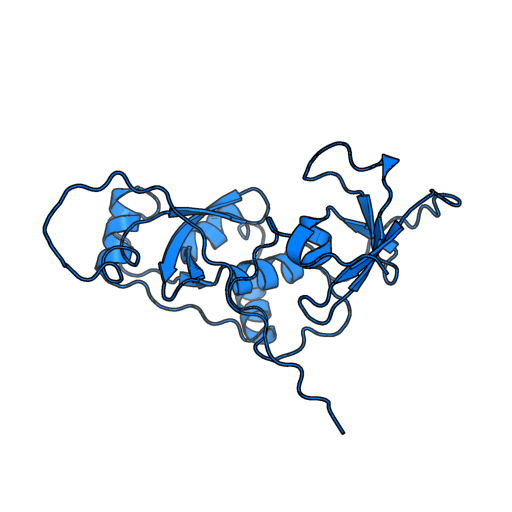 8.767 -2.250 1.00 63.53 191 GLY A N 1
ATOM 1455 C CA . GLY A 1 191 ? 14.708 8.715 -0.916 1.00 63.53 191 GLY A CA 1
ATOM 1456 C C . GLY A 1 191 ? 13.306 9.323 -0.957 1.00 63.53 191 GLY A C 1
ATOM 1457 O O . GLY A 1 191 ? 13.150 10.404 -1.520 1.00 63.53 191 GLY A O 1
ATOM 1458 N N . TYR A 1 192 ? 12.312 8.607 -0.416 1.00 63.16 192 TYR A N 1
ATOM 1459 C CA . TYR A 1 192 ? 10.897 8.984 -0.482 1.00 63.16 192 TYR A CA 1
ATOM 1460 C C . TYR A 1 192 ? 10.711 10.481 -0.215 1.00 63.16 192 TYR A C 1
ATOM 1462 O O . TYR A 1 192 ? 10.884 10.943 0.919 1.00 63.16 192 TYR A O 1
ATOM 1470 N N . GLU A 1 193 ? 10.381 11.233 -1.265 1.00 56.28 193 GLU A N 1
ATOM 1471 C CA . GLU A 1 193 ? 10.284 12.683 -1.176 1.00 56.28 193 GLU A CA 1
ATOM 1472 C C . GLU A 1 193 ? 9.134 13.066 -0.237 1.00 56.28 193 GLU A C 1
ATOM 1474 O O . GLU A 1 193 ? 8.025 12.535 -0.284 1.00 56.28 193 GLU A O 1
ATOM 1479 N N . ASN A 1 194 ? 9.435 13.961 0.699 1.00 53.66 194 ASN A N 1
ATOM 1480 C CA . ASN A 1 194 ? 8.684 14.114 1.944 1.00 53.66 194 ASN A CA 1
ATOM 1481 C C . ASN A 1 194 ? 7.444 15.028 1.828 1.00 53.66 194 ASN A C 1
ATOM 1483 O O . ASN A 1 194 ? 7.007 15.579 2.841 1.00 53.66 194 ASN A O 1
ATOM 1487 N N . ARG A 1 195 ? 6.890 15.267 0.627 1.00 51.12 195 ARG A N 1
ATOM 1488 C CA . ARG A 1 195 ? 5.790 16.237 0.455 1.00 51.12 195 ARG A CA 1
ATOM 1489 C C . ARG A 1 195 ? 4.662 15.781 -0.484 1.00 51.12 195 ARG A C 1
ATOM 1491 O O . ARG A 1 195 ? 4.758 15.854 -1.698 1.00 51.12 195 ARG A O 1
ATOM 1498 N N . LEU A 1 196 ? 3.537 15.456 0.157 1.00 50.91 196 LEU A N 1
ATOM 1499 C CA . LEU A 1 196 ? 2.185 15.982 -0.110 1.00 50.91 196 LEU A CA 1
ATOM 1500 C C . LEU A 1 196 ? 1.445 15.659 -1.428 1.00 50.91 196 LEU A C 1
ATOM 1502 O O . LEU A 1 196 ? 0.296 16.076 -1.536 1.00 50.91 196 LEU A O 1
ATOM 1506 N N . CYS A 1 197 ? 1.984 14.892 -2.380 1.00 51.56 197 CYS A N 1
ATOM 1507 C CA . CYS A 1 197 ? 1.322 14.710 -3.692 1.00 51.56 197 CYS A CA 1
ATOM 1508 C C . CYS A 1 197 ? 0.859 13.278 -4.021 1.00 51.56 197 CYS A C 1
ATOM 1510 O O . CYS A 1 197 ? 0.840 12.897 -5.190 1.00 51.56 197 CYS A O 1
ATOM 1512 N N . HIS A 1 198 ? 0.487 12.465 -3.026 1.00 62.06 198 HIS A N 1
ATOM 1513 C CA . HIS A 1 198 ? 0.000 11.093 -3.272 1.00 62.06 198 HIS A CA 1
ATOM 1514 C C . HIS A 1 198 ? -1.343 10.777 -2.612 1.00 62.06 198 HIS A C 1
ATOM 1516 O O . HIS A 1 198 ? -1.674 9.606 -2.464 1.00 62.06 198 HIS A O 1
ATOM 1522 N N . TRP A 1 199 ? -2.120 11.789 -2.207 1.00 69.81 199 TRP A N 1
ATOM 1523 C CA . TRP A 1 199 ? -3.482 11.561 -1.716 1.00 69.81 199 TRP A CA 1
ATOM 1524 C C . TRP A 1 199 ? -4.265 10.751 -2.752 1.00 69.81 199 TRP A C 1
ATOM 1526 O O . TRP A 1 199 ? -4.382 11.162 -3.906 1.00 69.81 199 TRP A O 1
ATOM 1536 N N . GLY A 1 200 ? -4.815 9.612 -2.330 1.00 75.31 200 GLY A N 1
ATOM 1537 C CA . GLY A 1 200 ? -5.599 8.752 -3.211 1.00 75.31 200 GLY A CA 1
ATOM 1538 C C . GLY A 1 200 ? -4.757 7.940 -4.197 1.00 75.31 200 GLY A C 1
ATOM 1539 O O . GLY A 1 200 ? -5.301 7.485 -5.200 1.00 75.31 200 GLY A O 1
ATOM 1540 N N . PHE A 1 201 ? -3.460 7.747 -3.931 1.00 84.31 201 PHE A N 1
ATOM 1541 C CA . PHE A 1 201 ? -2.651 6.794 -4.686 1.00 84.31 201 PHE A CA 1
ATOM 1542 C C . PHE A 1 201 ? -3.240 5.381 -4.564 1.00 84.31 201 PHE A C 1
ATOM 1544 O O . PHE A 1 201 ? -3.483 4.882 -3.461 1.00 84.31 201 PHE A O 1
ATOM 1551 N N . ASP A 1 202 ? -3.434 4.723 -5.705 1.00 86.31 202 ASP A N 1
ATOM 1552 C CA . ASP A 1 202 ? -3.927 3.351 -5.783 1.00 86.31 202 ASP A CA 1
ATOM 1553 C C . ASP A 1 202 ? -3.130 2.571 -6.835 1.00 86.31 202 ASP A C 1
ATOM 1555 O O . ASP A 1 202 ? -3.323 2.769 -8.028 1.00 86.31 202 ASP A O 1
ATOM 1559 N N . SER A 1 203 ? -2.238 1.666 -6.421 1.00 87.19 203 SER A N 1
ATOM 1560 C CA . SER A 1 203 ? -1.372 0.914 -7.347 1.00 87.19 203 SER A CA 1
ATOM 1561 C C . SER A 1 203 ? -2.140 0.116 -8.408 1.00 87.19 203 SER A C 1
ATOM 1563 O O . SER A 1 203 ? -1.595 -0.149 -9.479 1.00 87.19 203 SER A O 1
ATOM 1565 N N . SER A 1 204 ? -3.404 -0.236 -8.151 1.00 86.94 204 SER A N 1
ATOM 1566 C CA . SER A 1 204 ? -4.272 -0.902 -9.132 1.00 86.94 204 SER A CA 1
ATOM 1567 C C . SER A 1 204 ? -4.587 -0.006 -10.340 1.00 86.94 204 SER A C 1
ATOM 1569 O O . SER A 1 204 ? -4.696 -0.495 -11.466 1.00 86.94 204 SER A O 1
ATOM 1571 N N . GLU A 1 205 ? -4.583 1.316 -10.143 1.00 88.56 205 GLU A N 1
ATOM 1572 C CA . GLU A 1 205 ? -4.786 2.349 -11.165 1.00 88.56 205 GLU A CA 1
ATOM 1573 C C . GLU A 1 205 ? -3.474 2.762 -11.855 1.00 88.56 205 GLU A C 1
ATOM 1575 O O . GLU A 1 205 ? -3.339 3.880 -12.356 1.00 88.56 205 GLU A O 1
ATOM 1580 N N . TRP A 1 206 ? -2.490 1.856 -11.919 1.00 90.88 206 TRP A N 1
ATOM 1581 C CA . TRP A 1 206 ? -1.148 2.104 -12.466 1.00 90.88 206 TRP A CA 1
ATOM 1582 C C . TRP A 1 206 ? -1.133 2.774 -13.845 1.00 90.88 206 TRP A C 1
ATOM 1584 O O . TRP A 1 206 ? -0.218 3.539 -14.137 1.00 90.88 206 TRP A O 1
ATOM 1594 N N . ARG A 1 207 ? -2.148 2.537 -14.687 1.00 91.81 207 ARG A N 1
ATOM 1595 C CA . ARG A 1 207 ? -2.278 3.153 -16.021 1.00 91.81 207 ARG A CA 1
ATOM 1596 C C . ARG A 1 207 ? -2.394 4.676 -15.973 1.00 91.81 207 ARG A C 1
ATOM 1598 O O . ARG A 1 207 ? -2.004 5.334 -16.926 1.00 91.81 207 ARG A O 1
ATOM 1605 N N . THR A 1 208 ? -2.918 5.221 -14.879 1.00 90.38 208 THR A N 1
ATOM 1606 C CA . THR A 1 208 ? -3.044 6.669 -14.660 1.00 90.38 208 THR A CA 1
ATOM 1607 C C . THR A 1 208 ? -1.706 7.302 -14.273 1.00 90.38 208 THR A C 1
ATOM 1609 O O . THR A 1 208 ? -1.515 8.502 -14.447 1.00 90.38 208 THR A O 1
ATOM 1612 N N . TYR A 1 209 ? -0.772 6.502 -13.752 1.00 90.31 209 TYR A N 1
ATOM 1613 C CA . TYR A 1 209 ? 0.526 6.972 -13.266 1.00 90.31 209 TYR A CA 1
ATOM 1614 C C . TYR A 1 209 ? 1.683 6.664 -14.219 1.00 90.31 209 TYR A C 1
ATOM 1616 O O . TYR A 1 209 ? 2.702 7.351 -14.173 1.00 90.31 209 TYR A O 1
ATOM 1624 N N . LEU A 1 210 ? 1.543 5.630 -15.051 1.00 92.75 210 LEU A N 1
ATOM 1625 C CA . LEU A 1 210 ? 2.570 5.206 -15.991 1.00 92.75 210 LEU A CA 1
ATOM 1626 C C . LEU A 1 210 ? 2.522 6.061 -17.262 1.00 92.75 210 LEU A C 1
ATOM 1628 O O . LEU A 1 210 ? 1.517 6.094 -17.970 1.00 92.75 210 LEU A O 1
ATOM 1632 N N . GLN A 1 211 ? 3.631 6.722 -17.558 1.00 93.56 211 GLN A N 1
ATOM 1633 C CA . GLN A 1 211 ? 3.837 7.562 -18.731 1.00 93.56 211 GLN A CA 1
ATOM 1634 C C . GLN A 1 211 ? 4.760 6.841 -19.716 1.00 93.56 211 GLN A C 1
ATOM 1636 O O . GLN A 1 211 ? 5.651 6.099 -19.302 1.00 93.56 211 GLN A O 1
ATOM 1641 N N . LEU A 1 212 ? 4.544 7.060 -21.014 1.00 92.12 212 LEU A N 1
ATOM 1642 C CA . LEU A 1 212 ? 5.496 6.661 -22.052 1.00 92.12 212 LEU A CA 1
ATOM 1643 C C . LEU A 1 212 ? 6.579 7.742 -22.144 1.00 92.12 212 LEU A C 1
ATOM 1645 O O . LEU A 1 212 ? 6.233 8.926 -22.173 1.00 92.12 212 LEU A O 1
ATOM 1649 N N . ALA A 1 213 ? 7.846 7.330 -22.148 1.00 76.38 213 ALA A N 1
ATOM 1650 C CA . ALA A 1 213 ? 9.006 8.220 -22.205 1.00 76.38 213 ALA A CA 1
ATOM 1651 C C . ALA A 1 213 ? 9.537 8.393 -23.635 1.00 76.38 213 ALA A C 1
ATOM 1653 O O . ALA A 1 213 ? 9.422 7.435 -24.436 1.00 76.38 213 ALA A O 1
#

Radius of gyration: 19.57 Å; chains: 1; bounding box: 58×41×51 Å